Protein AF-A0A833V045-F1 (afdb_monomer)

Solvent-accessible surface area (backbone atoms only — not comparable to full-atom values): 18182 Å² total; per-residue (Å²): 141,80,83,83,75,83,81,73,78,93,72,80,73,84,56,55,56,60,71,30,86,86,32,61,45,28,76,56,95,77,71,48,68,81,66,53,79,51,85,71,45,38,80,41,92,47,32,71,62,39,51,51,54,52,50,53,57,29,50,78,65,46,44,40,42,51,57,80,53,81,48,63,90,58,57,87,86,41,87,58,28,66,38,46,52,53,52,38,50,51,49,38,44,26,52,50,74,25,33,32,71,80,57,28,74,77,43,72,86,56,95,40,40,32,62,46,50,51,54,49,42,73,73,33,60,66,61,62,68,63,54,42,51,52,45,52,52,49,60,72,68,56,57,29,78,91,50,52,72,65,59,36,49,51,55,53,49,54,48,49,56,54,45,38,73,73,54,64,80,87,72,77,89,71,86,67,79,85,63,62,63,64,56,55,50,50,53,51,52,44,47,53,51,36,50,54,56,54,69,24,48,51,78,88,49,48,69,61,46,54,54,52,73,70,39,82,76,70,62,54,48,70,55,50,50,50,53,52,52,49,51,52,53,52,49,54,51,52,59,70,66,49,66,77,80,87,77,63,94,82,77,86,86,89,82,78,93,63,89,73,75,67,72,78,39,56,10,87,79,77,71,47,64,61,37,48,58,93,69,31,48,91,77,76,52,72,62,97,84,67,81,82,82,85,77,132

Sequence (296 aa):
MSTDAPIGDPLARNLSPSEDPNSPYFLHHSDGINTVVITPPLSGPNYLSWSRSFTLALSVKNKLGFLDGSITTPAGTSTLYGPWVRCNNIILSWIIHSISQEIASNVCFIGDAKKVWDKLKDRFAQPDNARIYQLQHQLGTIMQGTQSVNEYFTQLNAVWEEIHNYRPSPNCSCGLCTCDALGSVGERQQTDYVFKFLMGLNETYDGIRGQIIIMSPMPSLDKAFSLVLQEERQRQARVAILPAAESCALAASHNQTKKKDKSDLTCYNCGKAGHTKDKCYRLIGFLPDFKHHSSA

Secondary structure (DSSP, 8-state):
---PPP---TT-----TTT-TTSTT---TT--GGG---SSPB-STTHHHHHHHHHHHHHHTT-THHHHSSSPPPPTTSTTHHHHHHHHHHHHHHHHHTB-HHHHTTTTT---HHHHHHHHHHHH---HHHHHHHHHHHHHH---TTS-HHHHHHHHHHHHHHHHHHSPPPPPTTS----THHHHHHHHHHHHHHHHHHHTS-GGGHHHHHHHHH-SSPPPHHHHHHHHHHHHHHHHHHHHHS-STTS-SS---S-------TTS-B-TTT--BT--GGG-HHHH---TT-------

Structure (mmCIF, N/CA/C/O backbone):
data_AF-A0A833V045-F1
#
_entry.id   AF-A0A833V045-F1
#
loop_
_atom_site.group_PDB
_atom_site.id
_atom_site.type_symbol
_atom_site.label_atom_id
_atom_site.label_alt_id
_atom_site.label_comp_id
_atom_site.label_asym_id
_atom_site.label_entity_id
_atom_site.label_seq_id
_atom_site.pdbx_PDB_ins_code
_atom_site.Cartn_x
_atom_site.Cartn_y
_atom_site.Cartn_z
_atom_site.occupancy
_atom_site.B_iso_or_equiv
_atom_site.auth_seq_id
_atom_site.auth_comp_id
_atom_site.auth_asym_id
_atom_site.auth_atom_id
_atom_site.pdbx_PDB_model_num
ATOM 1 N N . MET A 1 1 ? 15.789 50.479 -41.566 1.00 41.62 1 MET A N 1
ATOM 2 C CA . MET A 1 1 ? 15.204 49.171 -41.205 1.00 41.62 1 MET A CA 1
ATOM 3 C C . MET A 1 1 ? 16.362 48.214 -41.014 1.00 41.62 1 MET A C 1
ATOM 5 O O . MET A 1 1 ? 16.818 47.625 -41.982 1.00 41.62 1 MET A O 1
ATOM 9 N N . SER A 1 2 ? 16.891 48.156 -39.795 1.00 36.69 2 SER A N 1
ATOM 10 C CA . SER A 1 2 ? 17.924 47.194 -39.417 1.00 36.69 2 SER A CA 1
ATOM 11 C C . SER A 1 2 ? 17.256 46.213 -38.473 1.00 36.69 2 SER A C 1
ATOM 13 O O . SER A 1 2 ? 16.704 46.612 -37.453 1.00 36.69 2 SER A O 1
ATOM 15 N N . THR A 1 3 ? 17.180 44.966 -38.913 1.00 40.25 3 THR A N 1
ATOM 16 C CA . THR A 1 3 ? 16.554 43.845 -38.220 1.00 40.25 3 THR A CA 1
ATOM 17 C C . THR A 1 3 ? 17.454 43.383 -37.081 1.00 40.25 3 THR A C 1
ATOM 19 O O . THR A 1 3 ? 18.531 42.846 -37.339 1.00 40.25 3 THR A O 1
ATOM 22 N N . ASP A 1 4 ? 17.000 43.582 -35.846 1.00 40.84 4 ASP A N 1
ATOM 23 C CA . ASP A 1 4 ? 17.567 42.944 -34.661 1.00 40.84 4 ASP A CA 1
ATOM 24 C C . ASP A 1 4 ? 17.320 41.431 -34.729 1.00 40.84 4 ASP A C 1
ATOM 26 O O . ASP A 1 4 ? 16.179 40.966 -34.772 1.00 40.84 4 ASP A O 1
ATOM 30 N N . ALA A 1 5 ? 18.403 40.656 -34.751 1.00 43.25 5 ALA A N 1
ATOM 31 C CA . ALA A 1 5 ? 18.363 39.228 -34.467 1.00 43.25 5 ALA A CA 1
ATOM 32 C C . ALA A 1 5 ? 18.377 39.036 -32.939 1.00 43.25 5 ALA A C 1
ATOM 34 O O . ALA A 1 5 ? 19.182 39.685 -32.263 1.00 43.25 5 ALA A O 1
ATOM 35 N N . PRO A 1 6 ? 17.535 38.160 -32.363 1.00 47.19 6 PRO A N 1
ATOM 36 C CA . PRO A 1 6 ? 17.557 37.923 -30.931 1.00 47.19 6 PRO A CA 1
ATOM 37 C C . PRO A 1 6 ? 18.830 37.156 -30.562 1.00 47.19 6 PRO A C 1
ATOM 39 O O . PRO A 1 6 ? 19.104 36.072 -31.079 1.00 47.19 6 PRO A O 1
ATOM 42 N N . ILE A 1 7 ? 19.613 37.752 -29.666 1.00 45.22 7 ILE A N 1
ATOM 43 C CA . ILE A 1 7 ? 20.792 37.154 -29.041 1.00 45.22 7 ILE A CA 1
ATOM 44 C C . ILE A 1 7 ? 20.306 35.959 -28.213 1.00 45.22 7 ILE A C 1
ATOM 46 O O . ILE A 1 7 ? 19.659 36.131 -27.182 1.00 45.22 7 ILE A O 1
ATOM 50 N N . GLY A 1 8 ? 20.570 34.748 -28.705 1.00 43.94 8 GLY A N 1
ATOM 51 C CA . GLY A 1 8 ? 20.347 33.513 -27.962 1.00 43.94 8 GLY A CA 1
ATOM 52 C C . GLY A 1 8 ? 21.237 33.459 -26.719 1.00 43.94 8 GLY A C 1
ATOM 53 O O . GLY A 1 8 ? 22.420 33.795 -26.778 1.00 43.94 8 GLY A O 1
ATOM 54 N N . ASP A 1 9 ? 20.644 33.049 -25.603 1.00 41.19 9 ASP A N 1
ATOM 55 C CA . ASP A 1 9 ? 21.292 32.877 -24.302 1.00 41.19 9 ASP A CA 1
ATOM 56 C C . ASP A 1 9 ? 22.501 31.904 -24.394 1.00 41.19 9 ASP A C 1
ATOM 58 O O . ASP A 1 9 ? 22.313 30.746 -24.783 1.00 41.19 9 ASP A O 1
ATOM 62 N N . PRO A 1 10 ? 23.747 32.313 -24.066 1.00 45.47 10 PRO A N 1
ATOM 63 C CA . PRO A 1 10 ? 24.948 31.498 -24.294 1.00 45.47 10 PRO A CA 1
ATOM 64 C C . PRO A 1 10 ? 25.183 30.348 -23.295 1.00 45.47 10 PRO A C 1
ATOM 66 O O . PRO A 1 10 ? 26.264 29.757 -23.312 1.00 45.47 10 PRO A O 1
ATOM 69 N N . LEU A 1 11 ? 24.242 30.029 -22.397 1.00 46.00 11 LEU A N 1
ATOM 70 C CA . LEU A 1 11 ? 24.492 29.111 -21.271 1.00 46.00 11 LEU A CA 1
ATOM 71 C C . LEU A 1 11 ? 23.590 27.876 -21.178 1.00 46.00 11 LEU A C 1
ATOM 73 O O . LEU A 1 11 ? 23.634 27.176 -20.162 1.00 46.00 11 LEU A O 1
ATOM 77 N N . ALA A 1 12 ? 22.870 27.504 -22.238 1.00 47.44 12 ALA A N 1
ATOM 78 C CA . ALA A 1 12 ? 22.337 26.145 -22.337 1.00 47.44 12 ALA A CA 1
ATOM 79 C C . ALA A 1 12 ? 23.509 25.155 -22.502 1.00 47.44 12 ALA A C 1
ATOM 81 O O . ALA A 1 12 ? 23.894 24.783 -23.610 1.00 47.44 12 ALA A O 1
ATOM 82 N N . ARG A 1 13 ? 24.137 24.762 -21.385 1.00 53.47 13 ARG A N 1
ATOM 83 C CA . ARG A 1 13 ? 25.089 23.651 -21.347 1.00 53.47 13 ARG A CA 1
ATOM 84 C C . ARG A 1 13 ? 24.365 22.431 -21.910 1.00 53.47 13 ARG A C 1
ATOM 86 O O . ARG A 1 13 ? 23.515 21.864 -21.234 1.00 53.47 13 ARG A O 1
ATOM 93 N N . ASN A 1 14 ? 24.722 22.027 -23.127 1.00 60.25 14 ASN A N 1
ATOM 94 C CA . ASN A 1 14 ? 24.372 20.725 -23.689 1.00 60.25 14 ASN A CA 1
ATOM 95 C C . ASN A 1 14 ? 25.130 19.639 -22.905 1.00 60.25 14 ASN A C 1
ATOM 97 O O . ASN A 1 14 ? 26.088 19.051 -23.404 1.00 60.25 14 ASN A O 1
ATOM 101 N N . LEU A 1 15 ? 24.770 19.448 -21.633 1.00 66.00 15 LEU A N 1
ATOM 102 C CA . LEU A 1 15 ? 25.237 18.332 -20.820 1.00 66.00 15 LEU A CA 1
ATOM 103 C C . LEU A 1 15 ? 24.774 17.043 -21.494 1.00 66.00 15 LEU A C 1
ATOM 105 O O . LEU A 1 15 ? 23.661 16.974 -22.025 1.00 66.00 15 LEU A O 1
ATOM 109 N N . SER A 1 16 ? 25.625 16.016 -21.491 1.00 78.06 16 SER A N 1
ATOM 110 C CA . SER A 1 16 ? 25.171 14.708 -21.946 1.00 78.06 16 SER A CA 1
ATOM 111 C C . SER A 1 16 ? 23.995 14.258 -21.061 1.00 78.06 16 SER A C 1
ATOM 113 O O . SER A 1 16 ? 23.984 14.556 -19.865 1.00 78.06 16 SER A O 1
ATOM 115 N N . PRO A 1 17 ? 22.999 13.518 -21.579 1.00 77.50 17 PRO A N 1
ATOM 116 C CA . PRO A 1 17 ? 21.866 13.073 -20.761 1.00 77.50 17 PRO A CA 1
ATOM 117 C C . PRO A 1 17 ? 22.257 12.205 -19.552 1.00 77.50 17 PRO A C 1
ATOM 119 O O . PRO A 1 17 ? 21.440 11.979 -18.670 1.00 77.50 17 PRO A O 1
ATOM 122 N N . SER A 1 18 ? 23.489 11.703 -19.482 1.00 79.44 18 SER A N 1
ATOM 123 C CA . SER A 1 18 ? 24.038 11.024 -18.301 1.00 79.44 18 SER A CA 1
ATOM 124 C C . SER A 1 18 ? 24.616 11.957 -17.232 1.00 79.44 18 SER A C 1
ATOM 126 O O . SER A 1 18 ? 24.913 11.487 -16.139 1.00 79.44 18 SER A O 1
ATOM 128 N N . GLU A 1 19 ? 24.807 13.238 -17.541 1.00 81.19 19 GLU A N 1
ATOM 129 C CA . GLU A 1 19 ? 25.415 14.262 -16.676 1.00 81.19 19 GLU A CA 1
ATOM 130 C C . GLU A 1 19 ? 24.421 15.359 -16.266 1.00 81.19 19 GLU A C 1
ATOM 132 O O . GLU A 1 19 ? 24.702 16.114 -15.339 1.00 81.19 19 GLU A O 1
ATOM 137 N N . ASP A 1 20 ? 23.269 15.446 -16.935 1.00 86.12 20 ASP A N 1
ATOM 138 C CA . ASP A 1 20 ? 22.178 16.353 -16.577 1.00 86.12 20 ASP A CA 1
ATOM 139 C C . ASP A 1 20 ? 21.337 15.777 -15.420 1.00 86.12 20 ASP A C 1
ATOM 141 O O . ASP A 1 20 ? 20.652 14.775 -15.627 1.00 86.12 20 ASP A O 1
ATOM 145 N N . PRO A 1 21 ? 21.302 16.407 -14.230 1.00 84.69 21 PRO A N 1
ATOM 146 C CA . PRO A 1 21 ? 20.502 15.936 -13.097 1.00 84.69 21 PRO A CA 1
ATOM 147 C C . PRO A 1 21 ? 18.998 15.815 -13.376 1.00 84.69 21 PRO A C 1
ATOM 149 O O . PRO A 1 21 ? 18.312 15.050 -12.698 1.00 84.69 21 PRO A O 1
ATOM 152 N N . ASN A 1 22 ? 18.474 16.552 -14.359 1.00 85.69 22 ASN A N 1
ATOM 153 C CA . ASN A 1 22 ? 17.063 16.489 -14.744 1.00 85.69 22 ASN A CA 1
ATOM 154 C C . ASN A 1 22 ? 16.765 15.345 -15.720 1.00 85.69 22 ASN A C 1
ATOM 156 O O . ASN A 1 22 ? 15.602 15.000 -15.943 1.00 85.69 22 ASN A O 1
ATOM 160 N N . SER A 1 23 ? 17.798 14.737 -16.301 1.00 89.69 23 SER A N 1
ATOM 161 C CA . SER A 1 23 ? 17.634 13.632 -17.230 1.00 89.69 23 SER A CA 1
ATOM 162 C C . SER A 1 23 ? 17.268 12.341 -16.492 1.00 89.69 23 SER A C 1
ATOM 164 O O . SER A 1 23 ? 17.884 11.993 -15.480 1.00 89.69 23 SER A O 1
ATOM 166 N N . PRO A 1 24 ? 16.329 11.540 -17.022 1.00 87.94 24 PRO A N 1
ATOM 167 C CA . PRO A 1 24 ? 16.010 10.243 -16.436 1.00 87.94 24 PRO A CA 1
ATOM 168 C C . PRO A 1 24 ? 17.188 9.256 -16.517 1.00 87.94 24 PRO A C 1
ATOM 170 O O . PRO A 1 24 ? 17.242 8.310 -15.732 1.00 87.94 24 PRO A O 1
ATOM 173 N N . TYR A 1 25 ? 18.159 9.491 -17.409 1.00 89.06 25 TYR A N 1
ATOM 174 C CA . TYR A 1 25 ? 19.370 8.675 -17.573 1.00 89.06 25 TYR A CA 1
ATOM 175 C C . TYR A 1 25 ? 20.488 9.007 -16.576 1.00 89.06 25 TYR A C 1
ATOM 177 O O . TYR A 1 25 ? 21.499 8.301 -16.536 1.00 89.06 25 TYR A O 1
ATOM 185 N N . PHE A 1 26 ? 20.329 10.068 -15.786 1.00 89.31 26 PHE A N 1
ATOM 186 C CA . PHE A 1 26 ? 21.289 10.454 -14.763 1.00 89.31 26 PHE A CA 1
ATOM 187 C C . PHE A 1 26 ? 21.151 9.563 -13.527 1.00 89.31 26 PHE A C 1
ATOM 189 O O . PHE A 1 26 ? 20.047 9.351 -13.017 1.00 89.31 26 PHE A O 1
ATOM 196 N N . LEU A 1 27 ? 22.274 9.040 -13.035 1.00 87.31 27 LEU A N 1
ATOM 197 C CA . LEU A 1 27 ? 22.344 8.296 -11.778 1.00 87.31 27 LEU A CA 1
ATOM 198 C C . LEU A 1 27 ? 23.001 9.178 -10.727 1.00 87.31 27 LEU A C 1
ATOM 200 O O . LEU A 1 27 ? 24.166 9.553 -10.865 1.00 87.31 27 LEU A O 1
ATOM 204 N N . HIS A 1 28 ? 22.256 9.503 -9.673 1.00 84.75 28 HIS A N 1
ATOM 205 C CA . HIS A 1 28 ? 22.795 10.300 -8.588 1.00 84.75 28 HIS A CA 1
ATOM 206 C C . HIS A 1 28 ? 23.782 9.458 -7.767 1.00 84.75 28 HIS A C 1
ATOM 208 O O . HIS A 1 28 ? 23.616 8.251 -7.618 1.00 84.75 28 HIS A O 1
ATOM 214 N N . HIS A 1 29 ? 24.797 10.080 -7.166 1.00 81.81 29 HIS A N 1
ATOM 215 C CA . HIS A 1 29 ? 25.783 9.370 -6.335 1.00 81.81 29 HIS A CA 1
ATOM 216 C C . HIS A 1 29 ? 25.158 8.659 -5.121 1.00 81.81 29 HIS A C 1
ATOM 218 O O . HIS A 1 29 ? 25.741 7.727 -4.575 1.00 81.81 29 HIS A O 1
ATOM 224 N N . SER A 1 30 ? 23.967 9.094 -4.700 1.00 82.12 30 SER A N 1
ATOM 225 C CA . SER A 1 30 ? 23.183 8.425 -3.660 1.00 82.12 30 SER A CA 1
ATOM 226 C C . SER A 1 30 ? 22.333 7.262 -4.178 1.00 82.12 30 SER A C 1
ATOM 228 O O . SER A 1 30 ? 21.736 6.572 -3.363 1.00 82.12 30 SER A O 1
ATOM 230 N N . ASP A 1 31 ? 22.265 6.994 -5.485 1.00 82.88 31 ASP A N 1
ATOM 231 C CA . ASP A 1 31 ? 21.509 5.875 -6.060 1.00 82.88 31 ASP A CA 1
ATOM 232 C C . ASP A 1 31 ? 22.298 4.561 -5.952 1.00 82.88 31 ASP A C 1
ATOM 234 O O . ASP A 1 31 ? 22.790 3.992 -6.922 1.00 82.88 31 ASP A O 1
ATOM 238 N N . GLY A 1 32 ? 22.420 4.071 -4.721 1.00 84.88 32 GLY A N 1
ATOM 239 C CA . GLY A 1 32 ? 22.918 2.734 -4.412 1.00 84.88 32 GLY A CA 1
ATOM 240 C C . GLY A 1 32 ? 21.819 1.665 -4.412 1.00 84.88 32 GLY A C 1
ATOM 241 O O . GLY A 1 32 ? 20.620 1.962 -4.379 1.00 84.88 32 GLY A O 1
ATOM 242 N N . ILE A 1 33 ? 22.242 0.400 -4.367 1.00 82.75 33 ILE A N 1
ATOM 243 C CA . ILE A 1 33 ? 21.367 -0.788 -4.338 1.00 82.75 33 ILE A CA 1
ATOM 244 C C . ILE A 1 33 ? 20.348 -0.734 -3.189 1.00 82.75 33 ILE A C 1
ATOM 246 O O . ILE A 1 33 ? 19.191 -1.085 -3.374 1.00 82.75 33 ILE A O 1
ATOM 250 N N . ASN A 1 34 ? 20.739 -0.215 -2.026 1.00 83.44 34 ASN A N 1
ATOM 251 C CA . ASN A 1 34 ? 19.889 -0.200 -0.830 1.00 83.44 34 ASN A CA 1
ATOM 252 C C . ASN A 1 34 ? 19.061 1.085 -0.675 1.00 83.44 34 ASN A C 1
ATOM 254 O O . ASN A 1 34 ? 18.572 1.366 0.414 1.00 83.44 34 ASN A O 1
ATOM 258 N N . THR A 1 35 ? 18.941 1.913 -1.717 1.00 86.81 35 THR A N 1
ATOM 259 C CA . THR A 1 35 ? 18.267 3.222 -1.587 1.00 86.81 35 THR A CA 1
ATOM 260 C C . THR A 1 35 ? 16.781 3.206 -1.885 1.00 86.81 35 THR A C 1
ATOM 262 O O . THR A 1 35 ? 16.088 4.168 -1.563 1.00 86.81 35 THR A O 1
ATOM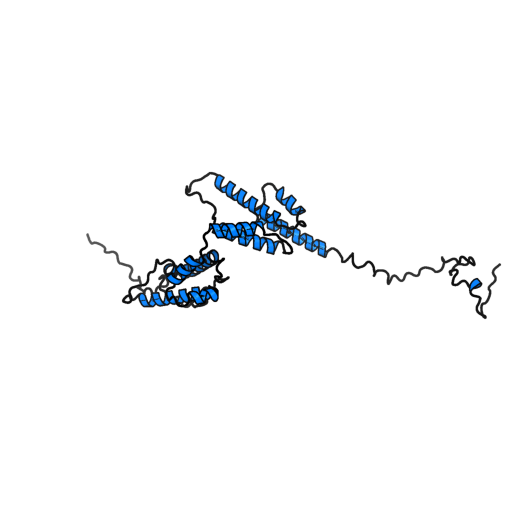 265 N N . VAL A 1 36 ? 16.284 2.111 -2.453 1.00 88.44 36 VAL A N 1
ATOM 266 C CA . VAL A 1 36 ? 14.855 1.824 -2.547 1.00 88.44 36 VAL A CA 1
ATOM 267 C C . VAL A 1 36 ? 14.587 0.623 -1.655 1.00 88.44 36 VAL A C 1
ATOM 269 O O . VAL A 1 36 ? 14.889 -0.510 -2.020 1.00 88.44 36 VAL A O 1
ATOM 272 N N . VAL A 1 37 ? 14.045 0.885 -0.468 1.00 87.25 37 VAL A N 1
ATOM 273 C CA . VAL A 1 37 ? 13.634 -0.151 0.483 1.00 87.25 37 VAL A CA 1
ATOM 274 C C . VAL A 1 37 ? 12.120 -0.099 0.590 1.00 87.25 37 VAL A C 1
ATOM 276 O O . VAL A 1 37 ? 11.565 0.891 1.061 1.00 87.25 37 VAL A O 1
ATOM 279 N N . ILE A 1 38 ? 11.456 -1.158 0.129 1.00 89.75 38 ILE A N 1
ATOM 280 C CA . ILE A 1 38 ? 10.007 -1.313 0.264 1.00 89.75 38 ILE A CA 1
ATOM 281 C C . ILE A 1 38 ? 9.737 -2.356 1.340 1.00 89.75 38 ILE A C 1
ATOM 283 O O . ILE A 1 38 ? 10.158 -3.506 1.218 1.00 89.75 38 ILE A O 1
ATOM 287 N N . THR A 1 39 ? 9.005 -1.946 2.373 1.00 87.31 39 THR A N 1
ATOM 288 C CA . THR A 1 39 ? 8.596 -2.814 3.477 1.00 87.31 39 THR A CA 1
ATOM 289 C C . THR A 1 39 ? 7.070 -2.790 3.593 1.00 87.31 39 THR A C 1
ATOM 291 O O . THR A 1 39 ? 6.501 -1.701 3.678 1.00 87.31 39 THR A O 1
ATOM 294 N N . PRO A 1 40 ? 6.396 -3.954 3.633 1.00 88.69 40 PRO A N 1
ATOM 295 C CA . PRO A 1 40 ? 6.958 -5.299 3.480 1.00 88.69 40 PRO A CA 1
A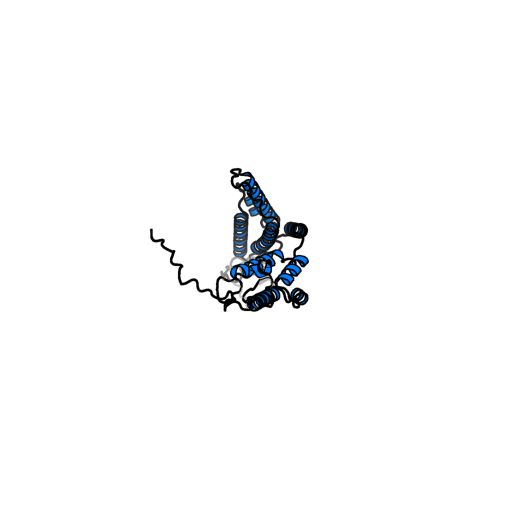TOM 296 C C . PRO A 1 40 ? 7.380 -5.606 2.024 1.00 88.69 40 PRO A C 1
ATOM 298 O O . PRO A 1 40 ? 6.795 -5.043 1.094 1.00 88.69 40 PRO A O 1
ATOM 301 N N . PRO A 1 41 ? 8.344 -6.525 1.806 1.00 93.25 41 PRO A N 1
ATOM 302 C CA . PRO A 1 41 ? 8.666 -7.026 0.471 1.00 93.25 41 PRO A CA 1
ATOM 303 C C . PRO A 1 41 ? 7.446 -7.655 -0.208 1.00 93.25 41 PRO A C 1
ATOM 305 O O . PRO A 1 41 ? 6.517 -8.116 0.463 1.00 93.25 41 PRO A O 1
ATOM 308 N N . LEU A 1 42 ? 7.450 -7.730 -1.539 1.00 92.75 42 LEU A N 1
ATOM 309 C CA . LEU A 1 42 ? 6.389 -8.422 -2.275 1.00 92.75 42 LEU A CA 1
ATOM 310 C C . LEU A 1 42 ? 6.297 -9.892 -1.833 1.00 92.75 42 LEU A C 1
ATOM 312 O O . LEU A 1 42 ? 7.250 -10.661 -1.986 1.00 92.75 42 LEU A O 1
ATOM 316 N N . SER A 1 43 ? 5.134 -10.282 -1.317 1.00 87.44 43 SER A N 1
ATOM 317 C CA . SER A 1 43 ? 4.783 -11.648 -0.909 1.00 87.44 43 SER A CA 1
ATOM 318 C C . SER A 1 43 ? 3.656 -12.245 -1.758 1.00 87.44 43 SER A C 1
ATOM 320 O O . SER A 1 43 ? 3.317 -13.414 -1.602 1.00 87.44 43 SER A O 1
ATOM 322 N N . GLY A 1 44 ? 3.062 -11.451 -2.655 1.00 84.56 44 GLY A N 1
ATOM 323 C CA . GLY A 1 44 ? 1.952 -11.849 -3.519 1.00 84.56 44 GLY A CA 1
ATOM 324 C C . GLY A 1 44 ? 0.663 -11.083 -3.217 1.00 84.56 44 GLY A C 1
ATOM 325 O O . GLY A 1 44 ? 0.286 -10.238 -4.026 1.00 84.56 44 GLY A O 1
ATOM 326 N N . PRO A 1 45 ? -0.011 -11.308 -2.069 1.00 80.50 45 PRO A N 1
ATOM 327 C CA . PRO A 1 45 ? -1.279 -10.642 -1.760 1.00 80.50 45 PRO A CA 1
ATOM 328 C C . PRO A 1 45 ? -1.130 -9.128 -1.562 1.00 80.50 45 PRO A C 1
ATOM 330 O O . PRO A 1 45 ? -2.091 -8.390 -1.738 1.00 80.50 45 PRO A O 1
ATOM 333 N N . ASN A 1 46 ? 0.074 -8.651 -1.237 1.00 85.12 46 ASN A N 1
ATOM 334 C CA . ASN A 1 46 ? 0.387 -7.234 -1.073 1.00 85.12 46 ASN A CA 1
ATOM 335 C C . ASN A 1 46 ? 0.832 -6.545 -2.377 1.00 85.12 46 ASN A C 1
ATOM 337 O O . ASN A 1 46 ? 1.426 -5.471 -2.310 1.00 85.12 46 ASN A O 1
ATOM 341 N N . TYR A 1 47 ? 0.588 -7.135 -3.555 1.00 88.81 47 TYR A N 1
ATOM 342 C CA . TYR A 1 47 ? 1.074 -6.578 -4.821 1.00 88.81 47 TYR A CA 1
ATOM 343 C C . TYR A 1 47 ? 0.666 -5.121 -5.033 1.00 88.81 47 TYR A C 1
ATOM 345 O O . TYR A 1 47 ? 1.523 -4.318 -5.376 1.00 88.81 47 TYR A O 1
ATOM 353 N N . LEU A 1 48 ? -0.596 -4.755 -4.780 1.00 84.00 48 LEU A N 1
ATOM 354 C CA . LEU A 1 48 ? -1.074 -3.392 -5.025 1.00 84.00 48 LEU A CA 1
ATOM 355 C C . LEU A 1 48 ? -0.374 -2.350 -4.137 1.00 84.00 48 LEU A C 1
ATOM 357 O O . LEU A 1 48 ? 0.008 -1.277 -4.610 1.00 84.00 48 LEU A O 1
ATOM 361 N N . SER A 1 49 ? -0.204 -2.647 -2.846 1.00 84.25 49 SER A N 1
ATOM 362 C CA . SER A 1 49 ? 0.484 -1.739 -1.923 1.00 84.25 49 SER A CA 1
ATOM 363 C C . SER A 1 49 ? 1.976 -1.667 -2.242 1.00 84.25 49 SER A C 1
ATOM 365 O O . SER A 1 49 ? 2.532 -0.572 -2.321 1.00 84.25 49 SER A O 1
ATOM 367 N N . TRP A 1 50 ? 2.606 -2.810 -2.527 1.00 92.50 50 TRP A N 1
ATOM 368 C CA . TRP A 1 50 ? 3.996 -2.879 -2.970 1.00 92.50 50 TRP A CA 1
ATOM 369 C C . TRP A 1 50 ? 4.222 -2.096 -4.268 1.00 92.50 50 TRP A C 1
ATOM 371 O O . TRP A 1 50 ? 5.132 -1.271 -4.333 1.00 92.50 50 TRP A O 1
ATOM 381 N N . SER A 1 51 ? 3.373 -2.288 -5.282 1.00 92.19 51 SER A N 1
ATOM 382 C CA . SER A 1 51 ? 3.529 -1.659 -6.593 1.00 92.19 51 SER A CA 1
ATOM 383 C C . SER A 1 51 ? 3.391 -0.145 -6.496 1.00 92.19 51 SER A C 1
ATOM 385 O O . SER A 1 51 ? 4.149 0.581 -7.135 1.00 92.19 51 SER A O 1
ATOM 387 N N . ARG A 1 52 ? 2.463 0.351 -5.666 1.00 89.06 52 ARG A N 1
ATOM 388 C CA . ARG A 1 52 ? 2.308 1.788 -5.397 1.00 89.06 52 ARG A CA 1
ATOM 389 C C . ARG A 1 52 ? 3.539 2.370 -4.708 1.00 89.06 52 ARG A C 1
ATOM 391 O O . ARG A 1 52 ? 4.077 3.363 -5.191 1.00 89.06 52 ARG A O 1
ATOM 398 N N . SER A 1 53 ? 4.023 1.730 -3.644 1.00 91.81 53 SER A N 1
ATOM 399 C CA . SER A 1 53 ? 5.220 2.176 -2.920 1.00 91.81 53 SER A CA 1
ATOM 400 C C . SER A 1 53 ? 6.468 2.166 -3.805 1.00 91.81 53 SER A C 1
ATOM 402 O O . SER A 1 53 ? 7.249 3.117 -3.789 1.00 91.81 53 SER A O 1
ATOM 404 N N . PHE A 1 54 ? 6.636 1.132 -4.633 1.00 95.06 54 PHE A N 1
ATOM 405 C CA . PHE A 1 54 ? 7.755 1.029 -5.569 1.00 95.06 54 PHE A CA 1
ATOM 406 C C . PHE A 1 54 ? 7.687 2.100 -6.670 1.00 95.06 54 PHE A C 1
ATOM 408 O O . PHE A 1 54 ? 8.682 2.767 -6.954 1.00 95.06 54 PHE A O 1
ATOM 415 N N . THR A 1 55 ? 6.498 2.330 -7.237 1.00 93.62 55 THR A N 1
ATOM 416 C CA . THR A 1 55 ? 6.246 3.387 -8.235 1.00 93.62 55 THR A CA 1
ATOM 417 C C . THR A 1 55 ? 6.580 4.770 -7.673 1.00 93.62 55 THR A C 1
ATOM 419 O O . THR A 1 55 ? 7.266 5.549 -8.334 1.00 93.62 55 THR A O 1
ATOM 422 N N . LEU A 1 56 ? 6.155 5.057 -6.437 1.00 92.38 56 LEU A N 1
ATOM 423 C CA . LEU A 1 56 ? 6.449 6.313 -5.742 1.00 92.38 56 LEU A CA 1
ATOM 424 C C . LEU A 1 56 ? 7.956 6.498 -5.502 1.00 92.38 56 LEU A C 1
ATOM 426 O O . LEU A 1 56 ? 8.502 7.577 -5.725 1.00 92.38 56 LEU A O 1
ATOM 430 N N . ALA A 1 57 ? 8.658 5.444 -5.082 1.00 93.25 57 ALA A N 1
ATOM 431 C CA . ALA A 1 57 ? 10.103 5.511 -4.881 1.00 93.25 57 ALA A CA 1
ATOM 432 C C . ALA A 1 57 ? 10.853 5.814 -6.193 1.00 93.25 57 ALA A C 1
ATOM 434 O O . ALA A 1 57 ? 11.792 6.613 -6.207 1.00 93.25 57 ALA A O 1
ATOM 435 N N . LEU A 1 58 ? 10.417 5.224 -7.311 1.00 93.38 58 LEU A N 1
ATOM 436 C CA . LEU A 1 58 ? 11.000 5.491 -8.627 1.00 93.38 58 LEU A CA 1
ATOM 437 C C . LEU A 1 58 ? 10.641 6.868 -9.186 1.00 93.38 58 LEU A C 1
ATOM 439 O O . LEU A 1 58 ? 11.469 7.461 -9.884 1.00 93.38 58 LEU A O 1
ATOM 443 N N . SER A 1 59 ? 9.445 7.391 -8.899 1.00 91.62 59 SER A N 1
ATOM 444 C CA . SER A 1 59 ? 9.050 8.725 -9.358 1.00 91.62 59 SER A CA 1
ATOM 445 C C . SER A 1 59 ? 9.922 9.806 -8.725 1.00 91.62 59 SER A C 1
ATOM 447 O O . SER A 1 59 ? 10.388 10.695 -9.430 1.00 91.62 59 SER A O 1
ATOM 449 N N . VAL A 1 60 ? 10.241 9.683 -7.431 1.00 90.75 60 VAL A N 1
ATOM 450 C CA . VAL A 1 60 ? 11.159 10.602 -6.729 1.00 90.75 60 VAL A CA 1
ATOM 451 C C . VAL A 1 60 ? 12.568 10.579 -7.337 1.00 90.75 60 VAL A C 1
ATOM 453 O O . VAL A 1 60 ? 13.258 11.594 -7.338 1.00 90.75 60 VAL A O 1
ATOM 456 N N . LYS A 1 61 ? 12.992 9.443 -7.902 1.00 90.88 61 LYS A N 1
ATOM 457 C CA . LYS A 1 61 ? 14.312 9.268 -8.534 1.00 90.88 61 LYS A CA 1
ATOM 458 C C . LYS A 1 61 ? 14.331 9.569 -10.040 1.00 90.88 61 LYS A C 1
ATOM 460 O O . LYS A 1 61 ? 15.357 9.360 -10.693 1.00 90.88 61 LYS A O 1
ATOM 465 N N . ASN A 1 62 ? 13.211 10.027 -10.609 1.00 92.19 62 ASN A N 1
ATOM 466 C CA . ASN A 1 62 ? 13.042 10.243 -12.049 1.00 92.19 62 ASN A CA 1
ATOM 467 C C . ASN A 1 62 ? 13.378 8.986 -12.887 1.00 92.19 62 ASN A C 1
ATOM 469 O O . ASN A 1 62 ? 14.051 9.052 -13.915 1.00 92.19 62 ASN A O 1
ATOM 473 N N . LYS A 1 63 ? 12.975 7.803 -12.399 1.00 94.12 63 LYS A N 1
ATOM 474 C CA . LYS A 1 63 ? 13.232 6.501 -13.049 1.00 94.12 63 LYS A CA 1
ATOM 475 C C . LYS A 1 63 ? 11.966 5.763 -13.470 1.00 94.12 63 LYS A C 1
ATOM 477 O O . LYS A 1 63 ? 12.061 4.699 -14.076 1.00 94.12 63 LYS A O 1
ATOM 482 N N . LEU A 1 64 ? 10.791 6.328 -13.192 1.00 93.25 64 LEU A N 1
ATOM 483 C CA . LEU A 1 64 ? 9.513 5.682 -13.488 1.00 93.25 64 LEU A CA 1
ATOM 484 C C . LEU A 1 64 ? 9.356 5.330 -14.979 1.00 93.25 64 LEU A C 1
ATOM 486 O O . LEU A 1 64 ? 8.822 4.270 -15.300 1.00 93.25 64 LEU A O 1
ATOM 490 N N . GLY A 1 65 ? 9.918 6.151 -15.872 1.00 91.75 65 GLY A N 1
ATOM 491 C CA . GLY A 1 65 ? 9.792 5.950 -17.314 1.00 91.75 65 GLY A CA 1
ATOM 492 C C . GLY A 1 65 ? 10.411 4.652 -17.856 1.00 91.75 65 GLY A C 1
ATOM 493 O O . GLY A 1 65 ? 9.984 4.125 -18.882 1.00 91.75 65 GLY A O 1
ATOM 494 N N . PHE A 1 66 ? 11.397 4.085 -17.153 1.00 93.44 66 PHE A N 1
ATOM 495 C CA . PHE A 1 66 ? 11.981 2.783 -17.506 1.00 93.44 66 PHE A CA 1
ATOM 496 C C . PHE A 1 66 ? 11.038 1.616 -17.183 1.00 93.44 66 PHE A C 1
ATOM 498 O O . PHE A 1 66 ? 11.169 0.541 -17.760 1.00 93.44 66 PHE A O 1
ATOM 505 N N . LEU A 1 67 ? 10.109 1.818 -16.245 1.00 92.69 67 LEU A N 1
ATOM 506 C CA . LEU A 1 67 ? 9.183 0.804 -15.752 1.00 92.69 67 LEU A CA 1
ATOM 507 C C . LEU A 1 67 ? 7.873 0.809 -16.557 1.00 92.69 67 LEU A C 1
ATOM 509 O O . LEU A 1 67 ? 7.391 -0.242 -16.983 1.00 92.69 67 LEU A O 1
ATOM 513 N N . ASP A 1 68 ? 7.309 1.997 -16.802 1.00 89.38 68 ASP A N 1
ATOM 514 C CA . ASP A 1 68 ? 6.068 2.158 -17.573 1.00 89.38 68 ASP A CA 1
ATOM 515 C C . ASP A 1 68 ? 6.265 1.935 -19.085 1.00 89.38 68 ASP A C 1
ATOM 517 O O . ASP A 1 68 ? 5.327 1.545 -19.782 1.00 89.38 68 ASP A O 1
ATOM 521 N N . GLY A 1 69 ? 7.504 2.056 -19.572 1.00 88.50 69 GLY A N 1
ATOM 522 C CA . GLY A 1 69 ? 7.879 1.855 -20.970 1.00 88.50 69 GLY A CA 1
ATOM 523 C C . GLY A 1 69 ? 7.917 3.130 -21.810 1.00 88.50 69 GLY A C 1
ATOM 524 O O . GLY A 1 69 ? 8.158 3.037 -23.011 1.00 88.50 69 GLY A O 1
ATOM 525 N N . SER A 1 70 ? 7.731 4.307 -21.209 1.00 91.44 70 SER A N 1
ATOM 526 C CA . SER A 1 70 ? 7.966 5.596 -21.872 1.00 91.44 70 SER A CA 1
ATOM 527 C C . SER A 1 70 ? 9.437 5.795 -22.259 1.00 91.44 70 SER A C 1
ATOM 529 O O . SER A 1 70 ? 9.727 6.488 -23.233 1.00 91.44 70 SER A O 1
ATOM 531 N N . ILE A 1 71 ? 10.369 5.141 -21.553 1.00 91.19 71 ILE A N 1
ATOM 532 C CA . ILE A 1 71 ? 11.798 5.087 -21.880 1.00 91.19 71 ILE A CA 1
ATOM 533 C C . ILE A 1 71 ? 12.142 3.689 -22.399 1.00 91.19 71 ILE A C 1
ATOM 535 O O . ILE A 1 71 ? 12.479 2.773 -21.645 1.00 91.19 71 ILE A O 1
ATOM 539 N N . THR A 1 72 ? 12.075 3.526 -23.717 1.00 92.12 72 THR A N 1
ATOM 540 C CA . THR A 1 72 ? 12.382 2.260 -24.393 1.00 92.12 72 THR A CA 1
ATOM 541 C C . THR A 1 72 ? 13.881 2.017 -24.517 1.00 92.12 72 THR A C 1
ATOM 543 O O . THR A 1 72 ? 14.669 2.961 -24.563 1.00 92.12 72 THR A O 1
ATOM 546 N N . THR A 1 73 ? 14.276 0.750 -24.658 1.00 91.75 73 THR A N 1
ATOM 547 C CA . THR A 1 73 ? 15.663 0.363 -24.940 1.00 91.75 73 THR A CA 1
ATOM 548 C C . THR A 1 73 ? 16.180 1.064 -26.206 1.00 91.75 73 THR A C 1
ATOM 550 O O . THR A 1 73 ? 15.624 0.852 -27.287 1.00 91.75 73 THR A O 1
ATOM 553 N N . PRO A 1 74 ? 17.236 1.893 -26.109 1.00 91.12 74 PRO A N 1
ATOM 554 C CA . PRO A 1 74 ? 17.846 2.529 -27.269 1.00 91.12 74 PRO A CA 1
ATOM 555 C C . PRO A 1 74 ? 18.506 1.502 -28.194 1.00 91.12 74 PRO A C 1
ATOM 557 O O . PRO A 1 74 ? 18.906 0.421 -27.759 1.00 91.12 74 PRO A O 1
ATOM 560 N N . ALA A 1 75 ? 18.701 1.865 -29.464 1.00 90.25 75 ALA A N 1
ATOM 561 C CA . ALA A 1 75 ? 19.541 1.079 -30.364 1.00 90.25 75 ALA A CA 1
ATOM 562 C C . ALA A 1 75 ? 20.963 0.944 -29.790 1.00 90.25 75 ALA A C 1
ATOM 564 O O . ALA A 1 75 ? 21.492 1.901 -29.225 1.00 90.25 75 ALA A O 1
ATOM 565 N N . GLY A 1 76 ? 21.610 -0.210 -29.978 1.00 86.25 76 GLY A N 1
ATOM 566 C CA . GLY A 1 76 ? 22.954 -0.466 -29.434 1.00 86.25 76 GLY A CA 1
ATOM 567 C C . GLY A 1 76 ? 24.047 0.482 -29.950 1.00 86.25 76 GLY A C 1
ATOM 568 O O . GLY A 1 76 ? 25.099 0.604 -29.335 1.00 86.25 76 GLY A O 1
ATOM 569 N N . THR A 1 77 ? 23.791 1.182 -31.056 1.00 88.12 77 THR A N 1
ATOM 570 C CA . THR A 1 77 ? 24.663 2.219 -31.628 1.00 88.12 77 THR A CA 1
ATOM 571 C C . THR A 1 77 ? 24.458 3.605 -31.006 1.00 88.12 77 THR A C 1
ATOM 573 O O . THR A 1 77 ? 25.224 4.522 -31.290 1.00 88.12 77 THR A O 1
ATOM 576 N N . SER A 1 78 ? 23.429 3.784 -30.173 1.00 88.69 78 SER A N 1
ATOM 577 C CA . SER A 1 78 ? 23.118 5.056 -29.521 1.00 88.69 78 SER A CA 1
ATOM 578 C C . SER A 1 78 ? 24.059 5.331 -28.353 1.00 88.69 78 SER A C 1
ATOM 580 O O . SER A 1 78 ? 24.332 4.456 -27.530 1.00 88.69 78 SER A O 1
ATOM 582 N N . THR A 1 79 ? 24.465 6.590 -28.201 1.00 88.44 79 THR A N 1
ATOM 583 C CA . THR A 1 79 ? 25.218 7.072 -27.032 1.00 88.44 79 THR A CA 1
ATOM 584 C C . THR A 1 79 ? 24.443 6.904 -25.720 1.00 88.44 79 THR A C 1
ATOM 586 O O . THR A 1 79 ? 25.047 6.818 -24.653 1.00 88.44 79 THR A O 1
ATOM 589 N N . LEU A 1 80 ? 23.111 6.785 -25.790 1.00 88.56 80 LEU A N 1
ATOM 590 C CA . LEU A 1 80 ? 22.228 6.571 -24.641 1.00 88.56 80 LEU A CA 1
ATOM 591 C C . LEU A 1 80 ? 22.149 5.111 -24.186 1.00 88.56 80 LEU A C 1
ATOM 593 O O . LEU A 1 80 ? 21.653 4.853 -23.091 1.00 88.56 80 LEU A O 1
ATOM 597 N N . TYR A 1 81 ? 22.648 4.156 -24.977 1.00 89.88 81 TYR A N 1
ATOM 598 C CA . TYR A 1 81 ? 22.559 2.734 -24.638 1.00 89.88 81 TYR A CA 1
ATOM 599 C C . TYR A 1 81 ? 23.300 2.406 -23.333 1.00 89.88 81 TYR A C 1
ATOM 601 O O . TYR A 1 81 ? 22.739 1.771 -22.443 1.00 89.88 81 TYR A O 1
ATOM 609 N N . GLY A 1 82 ? 24.530 2.903 -23.165 1.00 91.44 82 GLY A N 1
ATOM 610 C CA . GLY A 1 82 ? 25.310 2.709 -21.937 1.00 91.44 82 GLY A CA 1
ATOM 611 C C . GLY A 1 82 ? 24.611 3.252 -20.677 1.00 91.44 82 GLY A C 1
ATOM 612 O O . GLY A 1 82 ? 24.418 2.493 -19.722 1.00 91.44 82 GLY A O 1
ATOM 613 N N . PRO A 1 83 ? 24.194 4.534 -20.656 1.00 91.81 83 PRO A N 1
ATOM 614 C CA . PRO A 1 83 ? 23.404 5.107 -19.563 1.00 91.81 83 PRO A CA 1
ATOM 615 C C . PRO A 1 83 ? 22.086 4.369 -19.294 1.00 91.81 83 PRO A C 1
ATOM 617 O O . PRO A 1 83 ? 21.747 4.129 -18.133 1.00 91.81 83 PRO A O 1
ATOM 620 N N . TRP A 1 84 ? 21.373 3.947 -20.346 1.00 94.25 84 TRP A N 1
ATOM 621 C CA . TRP A 1 84 ? 20.141 3.165 -20.215 1.00 94.25 84 TRP A CA 1
ATOM 622 C C . TRP A 1 84 ? 20.397 1.837 -19.498 1.00 94.25 84 TRP A C 1
ATOM 624 O O . TRP A 1 84 ? 19.697 1.523 -18.540 1.00 94.25 84 TRP A O 1
ATOM 634 N N . VAL A 1 85 ? 21.441 1.093 -19.889 1.00 93.62 85 VAL A N 1
ATOM 635 C CA . VAL A 1 85 ? 21.804 -0.191 -19.263 1.00 93.62 85 VAL A CA 1
ATOM 636 C C . VAL A 1 85 ? 22.113 -0.015 -17.775 1.00 93.62 85 VAL A C 1
ATOM 638 O O . VAL A 1 85 ? 21.677 -0.823 -16.957 1.00 93.62 85 VAL A O 1
ATOM 641 N N . ARG A 1 86 ? 22.817 1.058 -17.392 1.00 92.75 86 ARG A N 1
ATOM 642 C CA . ARG A 1 86 ? 23.100 1.349 -15.976 1.00 92.75 86 ARG A CA 1
ATOM 643 C C . ARG A 1 86 ? 21.816 1.612 -15.182 1.00 92.75 86 ARG A C 1
ATOM 645 O O . ARG A 1 86 ? 21.654 1.043 -14.104 1.00 92.75 86 ARG A O 1
ATOM 652 N N . CYS A 1 87 ? 20.901 2.416 -15.728 1.00 93.56 87 CYS A N 1
ATOM 653 C CA . CYS A 1 87 ? 19.601 2.690 -15.107 1.00 93.56 87 CYS A CA 1
ATOM 654 C C . CYS A 1 87 ? 18.735 1.426 -15.003 1.00 93.56 87 CYS A C 1
ATOM 656 O O . CYS A 1 87 ? 18.180 1.134 -13.949 1.00 93.56 87 CYS A O 1
ATOM 658 N N . ASN A 1 88 ? 18.680 0.621 -16.061 1.00 95.06 88 ASN A N 1
ATOM 659 C CA . ASN A 1 88 ? 17.984 -0.660 -16.052 1.00 95.06 88 ASN A CA 1
ATOM 660 C C . ASN A 1 88 ? 18.527 -1.599 -14.960 1.00 95.06 88 ASN A C 1
ATOM 662 O O . ASN A 1 88 ? 17.755 -2.163 -14.189 1.00 95.06 88 ASN A O 1
ATOM 666 N N . ASN A 1 89 ? 19.852 -1.719 -14.840 1.00 94.06 89 ASN A N 1
ATOM 667 C CA . ASN A 1 89 ? 20.480 -2.615 -13.870 1.00 94.06 89 ASN A CA 1
ATOM 668 C C . ASN A 1 89 ? 20.267 -2.167 -12.419 1.00 94.06 89 ASN A C 1
ATOM 670 O O . ASN A 1 89 ? 20.061 -3.019 -11.553 1.00 94.06 89 ASN A O 1
ATOM 674 N N . ILE A 1 90 ? 20.282 -0.857 -12.132 1.00 94.06 90 ILE A N 1
ATOM 675 C CA . ILE A 1 90 ? 19.992 -0.385 -10.771 1.00 94.06 90 ILE A CA 1
ATOM 676 C C . ILE A 1 90 ? 18.520 -0.618 -10.406 1.00 94.06 90 ILE A C 1
ATOM 678 O O . ILE A 1 90 ? 18.238 -1.068 -9.299 1.00 94.06 90 ILE A O 1
ATOM 682 N N . ILE A 1 91 ? 17.593 -0.420 -11.351 1.00 95.12 91 ILE A N 1
ATOM 683 C CA . ILE A 1 91 ? 16.166 -0.687 -11.131 1.00 95.12 91 ILE A CA 1
ATOM 684 C C . ILE A 1 91 ? 15.927 -2.184 -10.922 1.00 95.12 91 ILE A C 1
ATOM 686 O O . ILE A 1 91 ? 15.212 -2.550 -9.995 1.00 95.12 91 ILE A O 1
ATOM 690 N N . LEU A 1 92 ? 16.560 -3.057 -11.714 1.00 94.75 92 LEU A N 1
ATOM 691 C CA . LEU A 1 92 ? 16.518 -4.508 -11.493 1.00 94.75 92 LEU A CA 1
ATOM 692 C C . LEU A 1 92 ? 16.988 -4.873 -10.088 1.00 94.75 92 LEU A C 1
ATOM 694 O O . LEU A 1 92 ? 16.332 -5.660 -9.408 1.00 94.75 92 LEU A O 1
ATOM 698 N N . SER A 1 93 ? 18.087 -4.268 -9.637 1.00 93.50 93 SER A N 1
ATOM 699 C CA . SER A 1 93 ? 18.581 -4.467 -8.280 1.00 93.50 93 SER A CA 1
ATOM 700 C C . SER A 1 93 ? 17.538 -4.046 -7.241 1.00 93.50 93 SER A C 1
ATOM 702 O O . SER A 1 93 ? 17.211 -4.835 -6.358 1.00 93.50 93 SER A O 1
ATOM 704 N N . TRP A 1 94 ? 16.929 -2.866 -7.377 1.00 95.25 94 TRP A N 1
ATOM 705 C CA . TRP A 1 94 ? 15.859 -2.412 -6.480 1.00 95.25 94 TRP A CA 1
ATOM 706 C C . TRP A 1 94 ? 14.633 -3.330 -6.488 1.00 95.25 94 TRP A C 1
ATOM 708 O O . TRP A 1 94 ? 14.069 -3.599 -5.428 1.00 95.25 94 TRP A O 1
ATOM 718 N N . ILE A 1 95 ? 14.226 -3.857 -7.648 1.00 95.12 95 ILE A N 1
ATOM 719 C CA . ILE A 1 95 ? 13.131 -4.833 -7.721 1.00 95.12 95 ILE A CA 1
ATOM 720 C C . ILE A 1 95 ? 13.520 -6.098 -6.948 1.00 95.12 95 ILE A C 1
ATOM 722 O O . ILE A 1 95 ? 12.786 -6.513 -6.061 1.00 95.12 95 ILE A O 1
ATOM 726 N N . ILE A 1 96 ? 14.691 -6.679 -7.217 1.00 93.12 96 ILE A N 1
ATOM 727 C CA . ILE A 1 96 ? 15.142 -7.924 -6.575 1.00 93.12 96 ILE A CA 1
ATOM 728 C C . ILE A 1 96 ? 15.239 -7.777 -5.049 1.00 93.12 96 ILE A C 1
ATOM 730 O O . ILE A 1 96 ? 14.857 -8.696 -4.330 1.00 93.12 96 ILE A O 1
ATOM 734 N N . HIS A 1 97 ? 15.689 -6.625 -4.545 1.00 92.00 97 HIS A N 1
ATOM 735 C CA . HIS A 1 97 ? 15.794 -6.365 -3.103 1.00 92.00 97 HIS A CA 1
ATOM 736 C C . HIS A 1 97 ? 14.456 -5.988 -2.442 1.00 92.00 97 HIS A C 1
ATOM 738 O O . HIS A 1 97 ? 14.372 -5.958 -1.216 1.00 92.00 97 HIS A O 1
ATOM 744 N N . SER A 1 98 ? 13.408 -5.707 -3.222 1.00 93.94 98 SER A N 1
ATOM 745 C CA . SER A 1 98 ? 12.077 -5.335 -2.715 1.00 93.94 98 SER A CA 1
ATOM 746 C C . SER A 1 98 ? 11.040 -6.457 -2.821 1.00 93.94 98 SER A C 1
ATOM 748 O O . SER A 1 98 ? 9.873 -6.252 -2.483 1.00 93.94 98 SER A O 1
ATOM 750 N N . ILE A 1 99 ? 11.437 -7.649 -3.263 1.00 95.12 99 ILE A N 1
ATOM 751 C CA . ILE A 1 99 ? 10.574 -8.830 -3.378 1.00 95.12 99 ILE A CA 1
ATOM 752 C C . ILE A 1 99 ? 11.085 -9.959 -2.476 1.00 95.12 99 ILE A C 1
ATOM 754 O O . ILE A 1 99 ? 12.261 -10.010 -2.122 1.00 95.12 99 ILE A O 1
ATOM 758 N N . SER A 1 100 ? 10.202 -10.874 -2.080 1.00 94.44 100 SER A N 1
ATOM 759 C CA . SER A 1 100 ? 10.599 -12.059 -1.309 1.00 94.44 100 SER A CA 1
ATOM 760 C C . SER A 1 100 ? 11.555 -12.966 -2.095 1.00 94.44 100 SER A C 1
ATOM 762 O O . SER A 1 100 ? 11.515 -13.028 -3.327 1.00 94.44 100 SER A O 1
ATOM 764 N N . GLN A 1 101 ? 12.398 -13.713 -1.376 1.00 92.25 101 GLN A N 1
ATOM 765 C CA . GLN A 1 101 ? 13.425 -14.580 -1.968 1.00 92.25 101 GLN A CA 1
ATOM 766 C C . GLN A 1 101 ? 12.846 -15.616 -2.950 1.00 92.25 101 GLN A C 1
ATOM 768 O O . GLN A 1 101 ? 13.443 -15.893 -3.991 1.00 92.25 101 GLN A O 1
ATOM 773 N N . GLU A 1 102 ? 11.658 -16.144 -2.655 1.00 92.00 102 GLU A N 1
ATOM 774 C CA . GLU A 1 102 ? 10.933 -17.093 -3.510 1.00 92.00 102 GLU A CA 1
ATOM 775 C C . GLU A 1 102 ? 10.470 -16.470 -4.834 1.00 92.00 102 GLU A C 1
ATOM 777 O O . GLU A 1 102 ? 10.431 -17.131 -5.874 1.00 92.00 102 GLU A O 1
ATOM 782 N N . ILE A 1 103 ? 10.114 -15.185 -4.825 1.00 93.31 103 ILE A N 1
ATOM 783 C CA . ILE A 1 103 ? 9.734 -14.466 -6.042 1.00 93.31 103 ILE A CA 1
ATOM 784 C C . ILE A 1 103 ? 10.994 -14.068 -6.814 1.00 93.31 103 ILE A C 1
ATOM 786 O O . ILE A 1 103 ? 11.027 -14.231 -8.035 1.00 93.31 103 ILE A O 1
ATOM 790 N N . ALA A 1 104 ? 12.044 -13.623 -6.117 1.00 92.25 104 ALA A N 1
ATOM 791 C CA . ALA A 1 104 ? 13.315 -13.222 -6.715 1.00 92.25 104 ALA A CA 1
ATOM 792 C C . ALA A 1 104 ? 13.938 -14.331 -7.573 1.00 92.25 104 ALA A C 1
ATOM 794 O O . ALA A 1 104 ? 14.357 -14.065 -8.701 1.00 92.25 104 ALA A O 1
ATOM 795 N N . SER A 1 105 ? 13.928 -15.581 -7.102 1.00 90.44 105 SER A N 1
ATOM 796 C CA . SER A 1 105 ? 14.468 -16.729 -7.849 1.00 90.44 105 SER A CA 1
ATOM 797 C C . SER A 1 105 ? 13.770 -16.976 -9.197 1.00 90.44 105 SER A C 1
ATOM 799 O O . SER A 1 105 ? 14.380 -17.509 -10.120 1.00 90.44 105 SER A O 1
ATOM 801 N N . ASN A 1 106 ? 12.514 -16.539 -9.352 1.00 89.62 106 ASN A N 1
ATOM 802 C CA . ASN A 1 106 ? 11.722 -16.709 -10.575 1.00 89.62 106 ASN A CA 1
ATOM 803 C C . ASN A 1 106 ? 11.937 -15.599 -11.624 1.00 89.62 106 ASN A C 1
ATOM 805 O O . ASN A 1 106 ? 11.439 -15.706 -12.757 1.00 89.62 106 ASN A O 1
ATOM 809 N N . VAL A 1 107 ? 12.607 -14.507 -11.246 1.00 90.81 107 VAL A N 1
ATOM 810 C CA . VAL A 1 107 ? 12.772 -13.309 -12.088 1.00 90.81 107 VAL A CA 1
ATOM 811 C C . VAL A 1 107 ? 14.217 -12.823 -12.205 1.00 90.81 107 VAL A C 1
ATOM 813 O O . VAL A 1 107 ? 14.493 -12.018 -13.088 1.00 90.81 107 VAL A O 1
ATOM 816 N N . CYS A 1 108 ? 15.151 -13.333 -11.396 1.00 87.00 108 CYS A N 1
ATOM 817 C CA . CYS A 1 108 ? 16.541 -12.861 -11.344 1.00 87.00 108 CYS A CA 1
ATOM 818 C C . CYS A 1 108 ? 17.320 -12.982 -12.667 1.00 87.00 108 CYS A C 1
ATOM 820 O O . CYS A 1 108 ? 18.274 -12.240 -12.876 1.00 87.00 108 CYS A O 1
ATOM 822 N N . PHE A 1 109 ? 16.912 -13.877 -13.572 1.00 89.38 109 PHE A N 1
ATOM 823 C CA . PHE A 1 109 ? 17.550 -14.058 -14.883 1.00 89.38 109 PHE A CA 1
ATOM 824 C C . PHE A 1 109 ? 17.024 -13.108 -15.971 1.00 89.38 109 PHE A C 1
ATOM 826 O O . PHE A 1 109 ? 17.519 -13.122 -17.098 1.00 89.38 109 PHE A O 1
ATOM 833 N N . ILE A 1 110 ? 16.007 -12.295 -15.676 1.00 92.19 110 ILE A N 1
ATOM 834 C CA . ILE A 1 110 ? 15.435 -11.351 -16.637 1.00 92.19 110 ILE A CA 1
ATOM 835 C C . ILE A 1 110 ? 16.255 -10.056 -16.589 1.00 92.19 110 ILE A C 1
ATOM 837 O O . ILE A 1 110 ? 16.207 -9.315 -15.614 1.00 92.19 110 ILE A O 1
ATOM 841 N N . GLY A 1 111 ? 16.987 -9.768 -17.667 1.00 91.69 111 GLY A N 1
ATOM 842 C CA . GLY A 1 111 ? 17.872 -8.597 -17.771 1.00 91.69 111 GLY A CA 1
ATOM 843 C C . GLY A 1 111 ? 17.183 -7.268 -18.101 1.00 91.69 111 GLY A C 1
ATOM 844 O O . GLY A 1 111 ? 17.860 -6.308 -18.452 1.00 91.69 111 GLY A O 1
ATOM 845 N N . ASP A 1 112 ? 15.858 -7.199 -18.018 1.00 93.81 112 ASP A N 1
ATOM 846 C CA . ASP A 1 112 ? 15.058 -6.027 -18.379 1.00 93.81 112 ASP A CA 1
ATOM 847 C C . ASP A 1 112 ? 14.063 -5.725 -17.253 1.00 93.81 112 ASP A C 1
ATOM 849 O O . ASP A 1 112 ? 13.194 -6.548 -16.941 1.00 93.81 112 ASP A O 1
ATOM 853 N N . ALA A 1 113 ? 14.214 -4.553 -16.633 1.00 95.00 113 ALA A N 1
ATOM 854 C CA . ALA A 1 113 ? 13.411 -4.116 -15.497 1.00 95.00 113 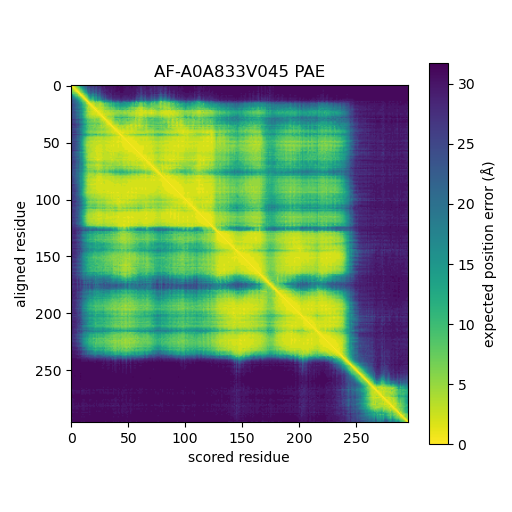ALA A CA 1
ATOM 855 C C . ALA A 1 113 ? 11.917 -4.061 -15.829 1.00 95.00 113 ALA A C 1
ATOM 857 O O . ALA A 1 113 ? 11.092 -4.485 -15.016 1.00 95.00 113 ALA A O 1
ATOM 858 N N . LYS A 1 114 ? 11.566 -3.602 -17.035 1.00 95.44 114 LYS A N 1
ATOM 859 C CA . LYS A 1 114 ? 10.179 -3.537 -17.488 1.00 95.44 114 LYS A CA 1
ATOM 860 C C . LYS A 1 114 ? 9.583 -4.932 -17.615 1.00 95.44 114 LYS A C 1
ATOM 862 O O . LYS A 1 114 ? 8.486 -5.178 -17.125 1.00 95.44 114 LYS A O 1
ATOM 867 N N . LYS A 1 115 ? 10.323 -5.878 -18.198 1.00 95.31 115 LYS A N 1
ATOM 868 C CA . LYS A 1 115 ? 9.850 -7.269 -18.318 1.00 95.31 115 LYS A CA 1
ATOM 869 C C . LYS A 1 115 ? 9.651 -7.932 -16.959 1.00 95.31 115 LYS A C 1
ATOM 871 O O . LYS A 1 115 ? 8.695 -8.687 -16.796 1.00 95.31 115 LYS A O 1
ATOM 876 N N . VAL A 1 116 ? 10.528 -7.670 -15.984 1.00 95.69 116 VAL A N 1
ATOM 877 C CA . VAL A 1 116 ? 10.322 -8.148 -14.606 1.00 95.69 116 VAL A CA 1
ATOM 878 C C . VAL A 1 116 ? 9.051 -7.542 -14.023 1.00 95.69 116 VAL A C 1
ATOM 880 O O . VAL A 1 116 ? 8.223 -8.277 -13.492 1.00 95.69 116 VAL A O 1
ATOM 883 N N . TRP A 1 117 ? 8.883 -6.225 -14.142 1.00 95.62 117 TRP A N 1
ATOM 884 C CA . TRP A 1 117 ? 7.716 -5.513 -13.634 1.00 95.62 117 TRP A CA 1
ATOM 885 C C . TRP A 1 117 ? 6.403 -6.041 -14.213 1.00 95.62 117 TRP A C 1
ATOM 887 O O . TRP A 1 117 ? 5.493 -6.379 -13.455 1.00 95.62 117 TRP A O 1
ATOM 897 N N . ASP A 1 118 ? 6.333 -6.182 -15.536 1.00 94.19 118 ASP A N 1
ATOM 898 C CA . ASP A 1 118 ? 5.155 -6.688 -16.238 1.00 94.19 118 ASP A CA 1
ATOM 899 C C . ASP A 1 118 ? 4.869 -8.147 -15.834 1.00 94.19 118 ASP A C 1
ATOM 901 O O . ASP A 1 118 ? 3.740 -8.483 -15.494 1.00 94.19 118 ASP A O 1
ATOM 905 N N . LYS A 1 119 ? 5.898 -8.999 -15.705 1.00 93.31 119 LYS A N 1
ATOM 906 C CA . LYS A 1 119 ? 5.731 -10.385 -15.226 1.00 93.31 119 LYS A CA 1
ATOM 907 C C . LYS A 1 119 ? 5.220 -10.462 -13.781 1.00 93.31 119 LYS A C 1
ATOM 909 O O . LYS A 1 119 ? 4.432 -11.350 -13.456 1.00 93.31 119 LYS A O 1
ATOM 914 N N . LEU A 1 120 ? 5.678 -9.572 -12.896 1.00 93.69 120 LEU A N 1
ATOM 915 C CA . LEU A 1 120 ? 5.174 -9.485 -11.520 1.00 93.69 120 LEU A CA 1
ATOM 916 C C . LEU A 1 120 ? 3.725 -8.994 -11.498 1.00 93.69 120 LEU A C 1
ATOM 918 O O . LEU A 1 120 ? 2.917 -9.541 -10.748 1.00 93.69 120 LEU A O 1
ATOM 922 N N . LYS A 1 121 ? 3.396 -8.013 -12.343 1.00 91.62 121 LYS A N 1
ATOM 923 C CA . LYS A 1 121 ? 2.034 -7.519 -12.533 1.00 91.62 121 LYS A CA 1
ATOM 924 C C . LYS A 1 121 ? 1.106 -8.630 -12.998 1.00 91.62 121 LYS A C 1
ATOM 926 O O . LYS A 1 121 ? 0.137 -8.911 -12.311 1.00 91.62 121 LYS A O 1
ATOM 931 N N . ASP A 1 122 ? 1.441 -9.324 -14.075 1.00 89.56 122 ASP A N 1
ATOM 932 C CA . ASP A 1 122 ? 0.601 -10.389 -14.630 1.00 89.56 122 ASP A CA 1
ATOM 933 C C . ASP A 1 122 ? 0.384 -11.542 -13.640 1.00 89.56 122 ASP A C 1
ATOM 935 O O . ASP A 1 122 ? -0.676 -12.164 -13.616 1.00 89.56 122 ASP A O 1
ATOM 939 N N . ARG A 1 123 ? 1.385 -11.832 -12.798 1.00 89.44 123 ARG A N 1
ATOM 940 C CA . ARG A 1 123 ? 1.316 -12.926 -11.822 1.00 89.44 123 ARG A CA 1
ATOM 941 C C . ARG A 1 123 ? 0.556 -12.566 -10.545 1.00 89.44 123 ARG A C 1
ATOM 943 O O . ARG A 1 123 ? -0.104 -13.440 -9.986 1.00 89.44 123 ARG A O 1
ATOM 950 N N . PHE A 1 124 ? 0.712 -11.343 -10.036 1.00 87.88 124 PHE A N 1
ATOM 951 C CA . PHE A 1 124 ? 0.251 -10.972 -8.691 1.00 87.88 124 PHE A CA 1
ATOM 952 C C . PHE A 1 124 ? -0.797 -9.862 -8.655 1.00 87.88 124 PHE A C 1
ATOM 954 O O . PHE A 1 124 ? -1.414 -9.668 -7.606 1.00 87.88 124 PHE A O 1
ATOM 961 N N . ALA A 1 125 ? -1.053 -9.170 -9.766 1.00 82.56 125 ALA A N 1
ATOM 962 C CA . ALA A 1 125 ? -2.232 -8.328 -9.888 1.00 82.56 125 ALA A CA 1
ATOM 963 C C . ALA A 1 125 ? -3.462 -9.241 -9.937 1.00 82.56 125 ALA A C 1
ATOM 965 O O . ALA A 1 125 ? -3.871 -9.732 -10.989 1.00 82.56 125 ALA A O 1
ATOM 966 N N . GLN A 1 126 ? -4.020 -9.532 -8.764 1.00 70.38 126 GLN A N 1
ATOM 967 C CA . GLN A 1 126 ? -5.286 -10.243 -8.678 1.00 70.38 126 GLN A CA 1
ATOM 968 C C . GLN A 1 126 ? -6.388 -9.393 -9.318 1.00 70.38 126 GLN A C 1
ATOM 970 O O . GLN A 1 126 ? -6.333 -8.166 -9.224 1.00 70.38 126 GLN A O 1
ATOM 975 N N . PRO A 1 127 ? -7.421 -10.016 -9.913 1.00 68.94 127 PRO A N 1
ATOM 976 C CA . PRO A 1 127 ? -8.611 -9.284 -10.306 1.00 68.94 127 PRO A CA 1
ATOM 977 C C . PRO A 1 127 ? -9.194 -8.592 -9.076 1.00 68.94 127 PRO A C 1
ATOM 979 O O . PRO A 1 127 ? -9.490 -9.265 -8.080 1.00 68.94 127 PRO A O 1
ATOM 982 N N . ASP A 1 128 ? -9.396 -7.277 -9.170 1.00 69.94 128 ASP A N 1
ATOM 983 C CA . ASP A 1 128 ? -9.830 -6.429 -8.056 1.00 69.94 128 ASP A CA 1
ATOM 984 C C . ASP A 1 128 ? -10.998 -7.061 -7.279 1.00 69.94 128 ASP A C 1
ATOM 986 O O . ASP A 1 128 ? -10.985 -7.121 -6.053 1.00 69.94 128 ASP A O 1
ATOM 990 N N . ASN A 1 129 ? -11.975 -7.651 -7.978 1.00 80.00 129 ASN A N 1
ATOM 991 C CA . ASN A 1 129 ? -13.172 -8.235 -7.366 1.00 80.00 129 ASN A CA 1
ATOM 992 C C . ASN A 1 129 ? -12.918 -9.454 -6.462 1.00 80.00 129 ASN A C 1
ATOM 994 O O . ASN A 1 129 ? -13.595 -9.587 -5.441 1.00 80.00 129 ASN A O 1
ATOM 998 N N . ALA A 1 130 ? -11.974 -10.339 -6.799 1.00 82.56 130 ALA A N 1
ATOM 999 C CA . ALA A 1 130 ? -11.681 -11.516 -5.973 1.00 82.56 130 ALA A CA 1
ATOM 1000 C C . ALA A 1 130 ? -10.994 -11.104 -4.664 1.00 82.56 130 ALA A C 1
ATOM 1002 O O . ALA A 1 130 ? -11.357 -11.578 -3.584 1.00 82.56 130 ALA A O 1
ATOM 1003 N N . ARG A 1 131 ? -10.059 -10.149 -4.754 1.00 83.31 131 ARG A N 1
ATOM 1004 C CA . ARG A 1 131 ? -9.393 -9.580 -3.584 1.00 83.31 131 ARG A CA 1
ATOM 1005 C C . ARG A 1 131 ? -10.364 -8.773 -2.729 1.00 83.31 131 ARG A C 1
ATOM 1007 O O . ARG A 1 131 ? -10.385 -8.962 -1.517 1.00 83.31 131 ARG A O 1
ATOM 1014 N N . ILE A 1 132 ? -11.226 -7.958 -3.343 1.00 85.94 132 ILE A N 1
ATOM 1015 C CA . ILE A 1 132 ? -12.301 -7.251 -2.634 1.00 85.94 132 ILE A CA 1
ATOM 1016 C C . ILE A 1 132 ? -13.189 -8.247 -1.885 1.00 85.94 132 ILE A C 1
ATOM 1018 O O . ILE A 1 132 ? -13.484 -8.014 -0.720 1.00 85.94 132 ILE A O 1
ATOM 1022 N N . TYR A 1 133 ? -13.599 -9.357 -2.506 1.00 87.94 133 TYR A N 1
ATOM 1023 C CA . TYR A 1 133 ? -14.412 -10.372 -1.831 1.00 87.94 133 TYR A CA 1
ATOM 1024 C C . TYR A 1 133 ? -13.702 -10.955 -0.599 1.00 87.94 133 TYR A C 1
ATOM 1026 O O . TYR A 1 133 ? -14.294 -11.023 0.478 1.00 87.94 133 TYR A O 1
ATOM 1034 N N . GLN A 1 134 ? -12.420 -11.314 -0.727 1.00 88.00 134 GLN A N 1
ATOM 1035 C CA . GLN A 1 134 ? -11.623 -11.809 0.398 1.00 88.00 134 GLN A CA 1
ATOM 1036 C C . GLN A 1 134 ? -11.511 -10.769 1.522 1.00 88.00 134 GLN A C 1
ATOM 1038 O O . GLN A 1 134 ? -11.696 -11.112 2.689 1.00 88.00 134 GLN A O 1
ATOM 1043 N N . LEU A 1 135 ? -11.237 -9.508 1.180 1.00 89.81 135 LEU A N 1
ATOM 1044 C CA . LEU A 1 135 ? -11.133 -8.411 2.144 1.00 89.81 135 LEU A CA 1
ATOM 1045 C C . LEU A 1 135 ? -12.473 -8.122 2.824 1.00 89.81 135 LEU A C 1
ATOM 1047 O O . LEU A 1 135 ? -12.503 -7.899 4.026 1.00 89.81 135 LEU A O 1
ATOM 1051 N N . GLN A 1 136 ? -13.587 -8.179 2.091 1.00 91.00 136 GLN A N 1
ATOM 1052 C CA . GLN A 1 136 ? -14.938 -8.029 2.642 1.00 91.00 136 GLN A CA 1
ATOM 1053 C C . GLN A 1 136 ? -15.275 -9.160 3.618 1.00 91.00 136 GLN A C 1
ATOM 1055 O O . GLN A 1 136 ? -15.803 -8.908 4.700 1.00 91.00 136 GLN A O 1
ATOM 1060 N N . HIS A 1 137 ? -14.922 -10.402 3.279 1.00 91.50 137 HIS A N 1
ATOM 1061 C CA . HIS A 1 137 ? -15.064 -11.529 4.197 1.00 91.50 137 HIS A CA 1
ATOM 1062 C C . HIS A 1 137 ? -14.204 -11.333 5.452 1.00 91.50 137 HIS A C 1
ATOM 1064 O O . HIS A 1 137 ? -14.706 -11.457 6.568 1.00 91.50 137 HIS A O 1
ATOM 1070 N N . GLN A 1 138 ? -12.927 -10.973 5.282 1.00 91.94 138 GLN A N 1
ATOM 1071 C CA . GLN A 1 138 ? -12.016 -10.695 6.391 1.00 91.94 138 GLN A CA 1
ATOM 1072 C C . GLN A 1 138 ? -12.582 -9.595 7.294 1.00 91.94 138 GLN A C 1
ATOM 1074 O O . GLN A 1 138 ? -12.700 -9.802 8.500 1.00 91.94 138 GLN A O 1
ATOM 1079 N N . LEU A 1 139 ? -13.026 -8.483 6.706 1.00 91.81 139 LEU A N 1
ATOM 1080 C CA . LEU A 1 139 ? -13.684 -7.389 7.403 1.00 91.81 139 LEU A CA 1
ATOM 1081 C C . LEU A 1 139 ? -14.880 -7.900 8.210 1.00 91.81 139 LEU A C 1
ATOM 1083 O O . LEU A 1 139 ? -14.983 -7.611 9.397 1.00 91.81 139 LEU A O 1
ATOM 1087 N N . GLY A 1 140 ? -15.743 -8.722 7.606 1.00 89.62 140 GLY A N 1
ATOM 1088 C CA . GLY A 1 140 ? -16.881 -9.367 8.263 1.00 89.62 140 GLY A CA 1
ATOM 1089 C C . GLY A 1 140 ? -16.501 -10.156 9.519 1.00 89.62 140 GLY A C 1
ATOM 1090 O O . GLY A 1 140 ? -17.198 -10.046 10.524 1.00 89.62 140 GLY A O 1
ATOM 1091 N N . THR A 1 141 ? -15.373 -10.863 9.487 1.00 93.19 141 THR A N 1
ATOM 1092 C CA . THR A 1 141 ? -14.913 -11.758 10.564 1.00 93.19 141 THR A CA 1
ATOM 1093 C C . THR A 1 141 ? -14.046 -11.111 11.645 1.00 93.19 141 THR A C 1
ATOM 1095 O O . THR A 1 141 ? -13.852 -11.720 12.694 1.00 93.19 141 THR A O 1
ATOM 1098 N N . ILE A 1 142 ? -13.500 -9.913 11.411 1.00 93.56 142 ILE A N 1
ATOM 1099 C CA . ILE A 1 142 ? -12.627 -9.241 12.382 1.00 93.56 142 ILE A CA 1
ATOM 1100 C C . ILE A 1 142 ? -13.420 -8.876 13.645 1.00 93.56 142 ILE A C 1
ATOM 1102 O O . ILE A 1 142 ? -14.446 -8.198 13.582 1.00 93.56 142 ILE A O 1
ATOM 1106 N N . MET A 1 143 ? -12.896 -9.326 14.785 1.00 94.00 143 MET A N 1
ATOM 1107 C CA . MET A 1 143 ? -13.419 -9.131 16.136 1.00 94.00 143 MET A CA 1
ATOM 1108 C C . MET A 1 143 ? -12.252 -8.796 17.070 1.00 94.00 143 MET A C 1
ATOM 1110 O O . MET A 1 143 ? -11.143 -9.287 16.859 1.00 94.00 143 MET A 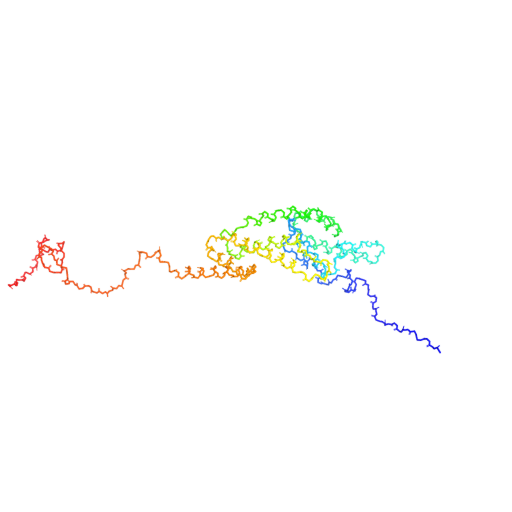O 1
ATOM 1114 N N . GLN A 1 144 ? -12.494 -8.008 18.117 1.00 94.44 144 GLN A N 1
ATOM 1115 C CA . GLN A 1 144 ? -11.469 -7.607 19.082 1.00 94.44 144 GLN A CA 1
ATOM 1116 C C . GLN A 1 144 ? -10.848 -8.815 19.801 1.00 94.44 144 GLN A C 1
ATOM 1118 O O . GLN A 1 144 ? -9.627 -8.904 19.936 1.00 94.44 144 GLN A O 1
ATOM 1123 N N . GLY A 1 145 ? -11.672 -9.759 20.265 1.00 92.06 145 GLY A N 1
ATOM 1124 C CA . GLY A 1 145 ? -11.193 -10.936 20.990 1.00 92.06 145 GLY A CA 1
ATOM 1125 C C . GLY A 1 145 ? -10.378 -10.538 22.225 1.00 92.06 145 GLY A C 1
ATOM 1126 O O . GLY A 1 145 ? -10.835 -9.762 23.054 1.00 92.06 145 GLY A O 1
ATOM 1127 N N . THR A 1 146 ? -9.154 -11.040 22.365 1.00 90.56 146 THR A N 1
ATOM 1128 C CA . THR A 1 146 ? -8.273 -10.699 23.500 1.00 90.56 146 THR A CA 1
ATOM 1129 C C . THR A 1 146 ? -7.348 -9.507 23.231 1.00 90.56 146 THR A C 1
ATOM 1131 O O . THR A 1 146 ? -6.493 -9.211 24.062 1.00 90.56 146 THR A O 1
ATOM 1134 N N . GLN A 1 147 ? -7.463 -8.861 22.069 1.00 93.50 147 GLN A N 1
ATOM 1135 C CA . GLN A 1 147 ? -6.583 -7.764 21.662 1.00 93.50 147 GLN A CA 1
ATOM 1136 C C . GLN A 1 147 ? -6.989 -6.441 22.324 1.00 93.50 147 GLN A C 1
ATOM 1138 O O . GLN A 1 147 ? -8.156 -6.221 22.676 1.00 93.50 147 GLN A O 1
ATOM 1143 N N . SER A 1 148 ? -6.029 -5.524 22.449 1.00 94.50 148 SER A N 1
ATOM 1144 C CA . SER A 1 148 ? -6.328 -4.139 22.829 1.00 94.50 148 SER A CA 1
ATOM 1145 C C . SER A 1 148 ? -7.215 -3.457 21.782 1.00 94.50 148 SER A C 1
ATOM 1147 O O . SER A 1 148 ? -7.226 -3.842 20.608 1.00 94.50 148 SER A O 1
ATOM 1149 N N . VAL A 1 149 ? -7.941 -2.406 22.179 1.00 95.25 149 VAL A N 1
ATOM 1150 C CA . VAL A 1 149 ? -8.759 -1.621 21.232 1.00 95.25 149 VAL A CA 1
ATOM 1151 C C . VAL A 1 149 ? -7.897 -1.063 20.091 1.00 95.25 149 VAL A C 1
ATOM 1153 O O . VAL A 1 149 ? -8.338 -1.037 18.943 1.00 95.25 149 VAL A O 1
ATOM 1156 N N . ASN A 1 150 ? -6.656 -0.665 20.383 1.00 94.81 150 ASN A N 1
ATOM 1157 C CA . ASN A 1 150 ? -5.727 -0.122 19.391 1.00 94.81 150 ASN A CA 1
ATOM 1158 C C . ASN A 1 150 ? -5.265 -1.159 18.352 1.00 94.81 150 ASN A C 1
ATOM 1160 O O . ASN A 1 150 ? -5.250 -0.867 17.156 1.00 94.81 150 ASN A O 1
ATOM 1164 N N . GLU A 1 151 ? -4.901 -2.370 18.781 1.00 94.31 151 GLU A N 1
ATOM 1165 C CA . GLU A 1 151 ? -4.494 -3.450 17.866 1.00 94.31 151 GLU A CA 1
ATOM 1166 C C . GLU A 1 151 ? -5.648 -3.869 16.954 1.00 94.31 151 GLU A C 1
ATOM 1168 O O . GLU A 1 151 ? -5.468 -3.978 15.739 1.00 94.31 151 GLU A O 1
ATOM 1173 N N . TYR A 1 152 ? -6.841 -4.025 17.534 1.00 96.00 152 TYR A N 1
ATOM 1174 C CA . TYR A 1 152 ? -8.062 -4.331 16.798 1.00 96.00 152 TYR A CA 1
ATOM 1175 C C . TYR A 1 152 ? -8.381 -3.250 15.758 1.00 96.00 152 TYR A C 1
ATOM 1177 O O . TYR A 1 152 ? -8.581 -3.561 14.583 1.00 96.00 152 TYR A O 1
ATOM 1185 N N . PHE A 1 153 ? -8.367 -1.974 16.162 1.00 95.12 153 PHE A N 1
ATOM 1186 C CA . PHE A 1 153 ? -8.617 -0.854 15.256 1.00 95.12 153 PHE A CA 1
ATOM 1187 C C . PHE A 1 153 ? -7.591 -0.797 14.121 1.00 95.12 153 PHE A C 1
ATOM 1189 O O . PHE A 1 153 ? -7.961 -0.601 12.967 1.00 95.12 153 PHE A O 1
ATOM 1196 N N . THR A 1 154 ? -6.313 -1.037 14.424 1.00 93.38 154 THR A N 1
ATOM 1197 C CA . THR A 1 154 ? -5.238 -1.051 13.422 1.00 93.38 154 THR A CA 1
ATOM 1198 C C . THR A 1 154 ? -5.462 -2.145 12.373 1.00 93.38 154 THR A C 1
ATOM 1200 O O . THR A 1 154 ? -5.310 -1.891 11.179 1.00 93.38 154 THR A O 1
ATOM 1203 N N . GLN A 1 155 ? -5.869 -3.348 12.793 1.00 93.62 155 GLN A N 1
ATOM 1204 C CA . GLN A 1 155 ? -6.178 -4.455 11.879 1.00 93.62 155 GLN A CA 1
ATOM 1205 C C . GLN A 1 155 ? -7.408 -4.167 11.016 1.00 93.62 155 GLN A C 1
ATOM 1207 O O . GLN A 1 155 ? -7.376 -4.399 9.808 1.00 93.62 155 GLN A O 1
ATOM 1212 N N . LEU A 1 156 ? -8.472 -3.633 11.621 1.00 93.88 156 LEU A N 1
ATOM 1213 C CA . LEU A 1 156 ? -9.669 -3.195 10.904 1.00 93.88 156 LEU A CA 1
ATOM 1214 C C . LEU A 1 156 ? -9.323 -2.155 9.834 1.00 93.88 156 LEU A C 1
ATOM 1216 O O . LEU A 1 156 ? -9.677 -2.318 8.666 1.00 93.88 156 LEU A O 1
ATOM 1220 N N . ASN A 1 157 ? -8.603 -1.104 10.233 1.00 91.56 157 ASN A N 1
ATOM 1221 C CA . ASN A 1 157 ? -8.266 0.017 9.366 1.00 91.56 157 ASN A CA 1
ATOM 1222 C C . ASN A 1 157 ? -7.379 -0.418 8.195 1.00 91.56 157 ASN A C 1
ATOM 1224 O O . ASN A 1 157 ? -7.604 0.005 7.067 1.00 91.56 157 ASN A O 1
ATOM 1228 N N . ALA A 1 158 ? -6.434 -1.334 8.425 1.00 89.44 158 ALA A N 1
ATOM 1229 C CA . ALA A 1 158 ? -5.600 -1.885 7.360 1.00 89.44 158 ALA A CA 1
ATOM 1230 C C . ALA A 1 158 ? -6.428 -2.568 6.253 1.00 89.44 158 ALA A C 1
ATOM 1232 O O . ALA A 1 158 ? -6.164 -2.359 5.069 1.00 89.44 158 ALA A O 1
ATOM 1233 N N . VAL A 1 159 ? -7.450 -3.350 6.622 1.00 90.38 159 VAL A N 1
ATOM 1234 C CA . VAL A 1 159 ? -8.341 -4.010 5.651 1.00 90.38 159 VAL A CA 1
ATOM 1235 C C . VAL A 1 159 ? -9.203 -2.988 4.911 1.00 90.38 159 VAL A C 1
ATOM 1237 O O . VAL A 1 159 ? -9.392 -3.110 3.700 1.00 90.38 159 VAL A O 1
ATOM 1240 N N . TRP A 1 160 ? -9.698 -1.960 5.604 1.00 89.00 160 TRP A N 1
ATOM 1241 C CA . TRP A 1 160 ? -10.476 -0.892 4.974 1.00 89.00 160 TRP A CA 1
ATOM 1242 C C . TRP A 1 160 ? -9.691 -0.076 3.962 1.00 89.00 160 TRP A C 1
ATOM 1244 O O . TRP A 1 160 ? -10.170 0.103 2.843 1.00 89.00 160 TRP A O 1
ATOM 1254 N N . GLU A 1 161 ? -8.496 0.378 4.327 1.00 87.06 161 GLU A N 1
ATOM 1255 C CA . GLU A 1 161 ? -7.607 1.108 3.423 1.00 87.06 161 GLU A CA 1
ATOM 1256 C C . GLU A 1 161 ? -7.304 0.274 2.176 1.00 87.06 161 GLU A C 1
ATOM 1258 O O . GLU A 1 161 ? -7.322 0.773 1.049 1.00 87.06 161 GLU A O 1
ATOM 1263 N N . GLU A 1 162 ? -7.111 -1.038 2.342 1.00 85.31 162 GLU A N 1
ATOM 1264 C CA . GLU A 1 162 ? -6.923 -1.929 1.206 1.00 85.31 162 GLU A CA 1
ATOM 1265 C C . GLU A 1 162 ? -8.171 -2.004 0.309 1.00 85.31 162 GLU A C 1
ATOM 1267 O O . GLU A 1 162 ? -8.045 -1.884 -0.909 1.00 85.31 162 GLU A O 1
ATOM 1272 N N . ILE A 1 163 ? -9.380 -2.118 0.871 1.00 86.75 163 ILE A N 1
ATOM 1273 C CA . ILE A 1 163 ? -10.631 -2.089 0.090 1.00 86.75 163 ILE A CA 1
ATOM 1274 C C . ILE A 1 163 ? -10.790 -0.752 -0.644 1.00 86.75 163 ILE A C 1
ATOM 1276 O O . ILE A 1 163 ? -11.163 -0.744 -1.819 1.00 86.75 163 ILE A O 1
ATOM 1280 N N . HIS A 1 164 ? -10.493 0.367 0.017 1.00 83.00 164 HIS A N 1
ATOM 1281 C CA . HIS A 1 164 ? -10.605 1.703 -0.566 1.00 83.00 164 HIS A CA 1
ATOM 1282 C C . HIS A 1 164 ? -9.661 1.886 -1.758 1.00 83.00 164 HIS A C 1
ATOM 1284 O O . HIS A 1 164 ? -10.006 2.528 -2.749 1.00 83.00 164 HIS A O 1
ATOM 1290 N N . ASN A 1 165 ? -8.501 1.230 -1.722 1.00 80.44 165 ASN A N 1
ATOM 1291 C CA . ASN A 1 165 ? -7.559 1.232 -2.833 1.00 80.44 165 ASN A CA 1
ATOM 1292 C C . ASN A 1 165 ? -8.097 0.542 -4.093 1.00 80.44 165 ASN A C 1
ATOM 1294 O O . ASN A 1 165 ? -7.726 0.965 -5.190 1.00 80.44 165 ASN A O 1
ATOM 1298 N N . TYR A 1 166 ? -8.952 -0.474 -3.945 1.00 79.06 166 TYR A N 1
ATOM 1299 C CA . TYR A 1 166 ? -9.633 -1.147 -5.058 1.00 79.06 166 TYR A CA 1
ATOM 1300 C C . TYR A 1 166 ? -10.966 -0.483 -5.441 1.00 79.06 166 TYR A C 1
ATOM 1302 O O . TYR A 1 166 ? -11.435 -0.636 -6.567 1.00 79.06 166 TYR A O 1
ATOM 1310 N N . ARG A 1 167 ? -11.601 0.242 -4.515 1.00 80.06 167 ARG A N 1
ATOM 1311 C CA . ARG A 1 167 ? -12.867 0.960 -4.722 1.00 80.06 167 ARG A CA 1
ATOM 1312 C C . ARG A 1 167 ? -12.744 2.409 -4.246 1.00 80.06 167 ARG A C 1
ATOM 1314 O O . ARG A 1 167 ? -13.296 2.740 -3.193 1.00 80.06 167 ARG A O 1
ATOM 1321 N N . PRO A 1 168 ? -12.033 3.265 -5.002 1.00 76.19 168 PRO A N 1
ATOM 1322 C CA . PRO A 1 168 ? -11.943 4.675 -4.661 1.00 76.19 168 PRO A CA 1
ATOM 1323 C C . PRO A 1 168 ? -13.335 5.304 -4.688 1.00 76.19 168 PRO A C 1
ATOM 1325 O O . PRO A 1 168 ? -14.194 4.905 -5.483 1.00 76.19 168 PRO A O 1
ATOM 1328 N N . SER A 1 169 ? -13.556 6.297 -3.826 1.00 73.62 169 SER A N 1
ATOM 1329 C CA . SER A 1 169 ? -14.813 7.042 -3.823 1.00 73.62 169 SER A CA 1
ATOM 1330 C C . SER A 1 169 ? -15.096 7.622 -5.213 1.00 73.62 169 SER A C 1
ATOM 1332 O O . SER A 1 169 ? -14.183 8.141 -5.864 1.00 73.62 169 SER A O 1
ATOM 1334 N N . PRO A 1 170 ? -16.347 7.548 -5.694 1.00 72.50 170 PRO A N 1
ATOM 1335 C CA . PRO A 1 170 ? -16.703 8.142 -6.970 1.00 72.50 170 PRO A CA 1
ATOM 1336 C C . PRO A 1 170 ? -16.510 9.659 -6.894 1.00 72.50 170 PRO A C 1
ATOM 1338 O O . PRO A 1 170 ? -17.037 10.308 -5.996 1.00 72.50 170 PRO A O 1
ATOM 1341 N N . ASN A 1 171 ? -15.784 10.225 -7.857 1.00 69.88 171 ASN A N 1
ATOM 1342 C CA . ASN A 1 171 ? -15.665 11.672 -8.035 1.00 69.88 171 ASN A CA 1
ATOM 1343 C C . ASN A 1 171 ? -16.692 12.141 -9.073 1.00 69.88 171 ASN A C 1
ATOM 1345 O O . ASN A 1 171 ? -16.894 11.461 -10.083 1.00 69.88 171 ASN A O 1
ATOM 1349 N N . CYS A 1 172 ? -17.317 13.311 -8.878 1.00 74.25 172 CYS A N 1
ATOM 1350 C CA . CYS A 1 172 ? -18.132 13.881 -9.953 1.00 74.25 172 CYS A CA 1
ATOM 1351 C C . CYS A 1 172 ? -17.219 14.313 -11.099 1.00 74.25 172 CYS A C 1
ATOM 1353 O O . CYS A 1 172 ? -16.402 15.218 -10.942 1.00 74.25 172 CYS A O 1
ATOM 1355 N N . SER A 1 173 ? -17.412 13.730 -12.278 1.00 71.50 173 SER A N 1
ATOM 1356 C CA . SER A 1 173 ? -16.749 14.167 -13.511 1.00 71.50 173 SER A CA 1
ATOM 1357 C C . SER A 1 173 ? -17.239 15.534 -14.003 1.00 71.50 173 SER A C 1
ATOM 1359 O O . SER A 1 173 ? -16.648 16.120 -14.903 1.00 71.50 173 SER A O 1
ATOM 1361 N N . CYS A 1 174 ? -18.316 16.051 -13.414 1.00 75.75 174 CYS A N 1
ATOM 1362 C CA . CYS A 1 174 ? -18.978 17.275 -13.831 1.00 75.75 174 CYS A CA 1
ATOM 1363 C C . CYS A 1 174 ? -18.250 18.567 -13.422 1.00 75.75 174 CYS A C 1
ATOM 1365 O O . CYS A 1 174 ? -18.593 19.622 -13.944 1.00 75.75 174 CYS A O 1
ATOM 1367 N N . GLY A 1 175 ? -17.320 18.524 -12.456 1.00 66.31 175 GLY A N 1
ATOM 1368 C CA . GLY A 1 175 ? -16.574 19.692 -11.943 1.00 66.31 175 GLY A CA 1
ATOM 1369 C C . GLY A 1 175 ? -17.412 20.811 -11.293 1.00 66.31 175 GLY A C 1
ATOM 1370 O O . GLY A 1 175 ? -16.850 21.737 -10.719 1.00 66.31 175 GLY A O 1
ATOM 1371 N N . LEU A 1 176 ? -18.742 20.722 -11.375 1.00 67.50 176 LEU A N 1
ATOM 1372 C CA . LEU A 1 176 ? -19.716 21.767 -11.053 1.00 67.50 176 LEU A CA 1
ATOM 1373 C C . LEU A 1 176 ? -20.903 21.237 -10.222 1.00 67.50 176 LEU A C 1
ATOM 1375 O O . LEU A 1 176 ? -21.902 21.945 -10.099 1.00 67.50 176 LEU A O 1
ATOM 1379 N N . CYS A 1 177 ? -20.856 20.012 -9.663 1.00 69.56 177 CYS A N 1
ATOM 1380 C CA . CYS A 1 177 ? -21.965 19.583 -8.795 1.00 69.56 177 CYS A CA 1
ATOM 1381 C C . CYS A 1 177 ? -21.952 20.417 -7.524 1.00 69.56 177 CYS A C 1
ATOM 1383 O O . CYS A 1 177 ? -21.045 20.308 -6.706 1.00 69.56 177 CYS A O 1
ATOM 1385 N N . THR A 1 178 ? -23.016 21.182 -7.345 1.00 67.81 178 THR A N 1
ATOM 1386 C CA . THR A 1 178 ? -23.412 21.796 -6.076 1.00 67.81 178 THR A CA 1
ATOM 1387 C C . THR A 1 178 ? -24.329 20.873 -5.268 1.00 67.81 178 THR A C 1
ATOM 1389 O O . THR A 1 178 ? -24.920 21.286 -4.278 1.00 67.81 178 THR A O 1
ATOM 1392 N N . CYS A 1 179 ? -24.493 19.626 -5.718 1.00 73.81 179 CYS A N 1
ATOM 1393 C CA . CYS A 1 179 ? -25.361 18.642 -5.103 1.00 73.81 179 CYS A CA 1
ATOM 1394 C C . CYS A 1 179 ? -24.658 17.934 -3.930 1.00 73.81 179 CYS A C 1
ATOM 1396 O O . CYS A 1 179 ? -23.616 17.309 -4.117 1.00 73.81 179 CYS A O 1
ATOM 1398 N N . ASP A 1 180 ? -25.276 17.923 -2.745 1.00 74.62 180 ASP A N 1
ATOM 1399 C CA . ASP A 1 180 ? -24.746 17.219 -1.559 1.00 74.62 180 ASP A CA 1
ATOM 1400 C C . ASP A 1 180 ? -24.833 15.682 -1.649 1.00 74.62 180 ASP A C 1
ATOM 1402 O O . ASP A 1 180 ? -24.467 14.973 -0.715 1.00 74.62 180 ASP A O 1
ATOM 1406 N N . ALA A 1 181 ? -25.270 15.127 -2.785 1.00 77.12 181 ALA A N 1
ATOM 1407 C CA . ALA A 1 181 ? -25.445 13.686 -2.968 1.00 77.12 181 ALA A CA 1
ATOM 1408 C C . ALA A 1 181 ? -24.148 12.886 -2.739 1.00 77.12 181 ALA A C 1
ATOM 1410 O O . ALA A 1 181 ? -24.186 11.825 -2.119 1.00 77.12 181 ALA A O 1
ATOM 1411 N N . LEU A 1 182 ? -22.999 13.397 -3.198 1.00 77.31 182 LEU A N 1
ATOM 1412 C CA . LEU A 1 182 ? -21.694 12.764 -2.961 1.00 77.31 182 LEU A CA 1
ATOM 1413 C C . LEU A 1 182 ? -21.291 12.837 -1.479 1.00 77.31 182 LEU A C 1
ATOM 1415 O O . LEU A 1 182 ? -20.758 11.866 -0.941 1.00 77.31 182 LEU A O 1
ATOM 1419 N N . GLY A 1 183 ? -21.601 13.957 -0.816 1.00 79.50 183 GLY A N 1
ATOM 1420 C CA . GLY A 1 183 ? -21.398 14.136 0.622 1.00 79.50 183 GLY A CA 1
ATOM 1421 C C . GLY A 1 183 ? -22.217 13.135 1.434 1.00 79.50 183 GLY A C 1
ATOM 1422 O O . GLY A 1 183 ? -21.665 12.416 2.261 1.00 79.50 183 GLY A O 1
ATOM 1423 N N . SER A 1 184 ? -23.503 12.974 1.107 1.00 81.75 184 SER A N 1
ATOM 1424 C CA . SER A 1 184 ? -24.383 11.996 1.759 1.00 81.75 184 SER A CA 1
ATOM 1425 C C . SER A 1 184 ? -23.921 10.544 1.575 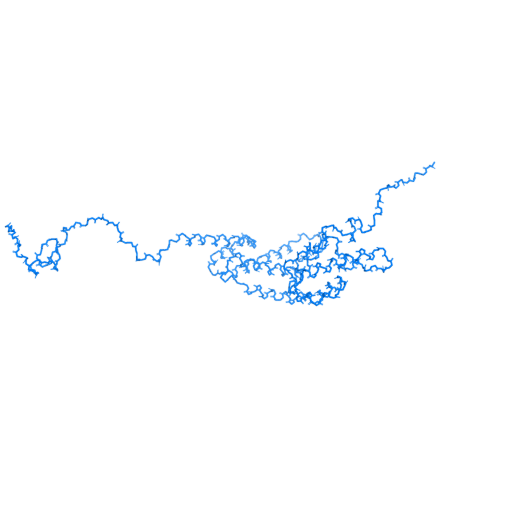1.00 81.75 184 SER A C 1
ATOM 1427 O O . SER A 1 184 ? -24.127 9.717 2.462 1.00 81.75 184 SER A O 1
ATOM 1429 N N . VAL A 1 185 ? -23.307 10.199 0.435 1.00 82.88 185 VAL A N 1
ATOM 1430 C CA . VAL A 1 185 ? -22.709 8.866 0.231 1.00 82.88 185 VAL A CA 1
ATOM 1431 C C . VAL A 1 185 ? -21.501 8.674 1.150 1.00 82.88 185 VAL A C 1
ATOM 1433 O O . VAL A 1 185 ? -21.404 7.631 1.796 1.00 82.88 185 VAL A O 1
ATOM 1436 N N . GLY A 1 186 ? -20.630 9.680 1.262 1.00 82.81 186 GLY A N 1
ATOM 1437 C CA . GLY A 1 186 ? -19.485 9.652 2.175 1.00 82.81 186 GLY A CA 1
ATOM 1438 C C . GLY A 1 186 ? -19.893 9.534 3.647 1.00 82.81 186 GLY A C 1
ATOM 1439 O O . GLY A 1 186 ? -19.336 8.711 4.370 1.00 82.81 186 GLY A O 1
ATOM 1440 N N . GLU A 1 187 ? -20.914 10.278 4.079 1.00 85.19 187 GLU A N 1
ATOM 1441 C CA . GLU A 1 187 ? -21.449 10.207 5.448 1.00 85.19 187 GLU A CA 1
ATOM 1442 C C . GLU A 1 187 ? -22.025 8.824 5.785 1.00 85.19 187 GLU A C 1
ATOM 1444 O O . GLU A 1 187 ? -21.763 8.282 6.863 1.00 85.19 187 GLU A O 1
ATOM 1449 N N . ARG A 1 188 ? -22.776 8.213 4.856 1.00 85.44 188 ARG A N 1
ATOM 1450 C CA . ARG A 1 188 ? -23.283 6.838 5.023 1.00 85.44 188 ARG A CA 1
ATOM 1451 C C . ARG A 1 188 ? -22.140 5.841 5.150 1.00 85.44 188 ARG A C 1
ATOM 1453 O O . ARG A 1 188 ? -22.146 5.020 6.058 1.00 85.44 188 ARG A O 1
ATOM 1460 N N . GLN A 1 189 ? -21.134 5.961 4.290 1.00 85.81 189 GLN A N 1
ATOM 1461 C CA . GLN A 1 189 ? -19.977 5.074 4.300 1.00 85.81 189 GLN A CA 1
ATOM 1462 C C . GLN A 1 189 ? -19.178 5.199 5.608 1.00 85.81 189 GLN A C 1
ATOM 1464 O O . GLN A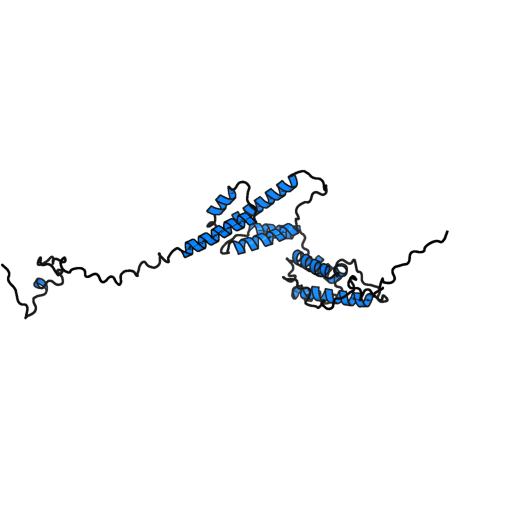 1 189 ? -18.779 4.195 6.194 1.00 85.81 189 GLN A O 1
ATOM 1469 N N . GLN A 1 190 ? -19.009 6.422 6.117 1.00 87.00 190 GLN A N 1
ATOM 1470 C CA . GLN A 1 190 ? -18.381 6.669 7.414 1.00 87.00 190 GLN A CA 1
ATOM 1471 C C . GLN A 1 190 ? -19.196 6.073 8.568 1.00 87.00 190 GLN A C 1
ATOM 1473 O O . GLN A 1 190 ? -18.627 5.488 9.490 1.00 87.00 190 GLN A O 1
ATOM 1478 N N . THR A 1 191 ? -20.521 6.179 8.496 1.00 90.75 191 THR A N 1
ATOM 1479 C CA . THR A 1 191 ? -21.436 5.582 9.474 1.00 90.75 191 THR A CA 1
ATOM 1480 C C . THR A 1 191 ? -21.318 4.055 9.487 1.00 90.75 191 THR A C 1
ATOM 1482 O O . THR A 1 191 ? -21.184 3.461 10.557 1.00 90.75 191 THR A O 1
ATOM 1485 N N . ASP A 1 192 ? -21.268 3.417 8.316 1.00 90.88 192 ASP A N 1
ATOM 1486 C CA . ASP A 1 192 ? -21.078 1.968 8.194 1.00 90.88 192 ASP A CA 1
ATOM 1487 C C . ASP A 1 192 ? -19.737 1.512 8.796 1.00 90.88 192 ASP A C 1
ATOM 1489 O O . ASP A 1 192 ? -19.668 0.470 9.455 1.00 90.88 192 ASP A O 1
ATOM 1493 N N . TYR A 1 193 ? -18.673 2.309 8.641 1.00 90.44 193 TYR A N 1
ATOM 1494 C CA . TYR A 1 193 ? -17.376 2.029 9.266 1.00 90.44 193 TYR A CA 1
ATOM 1495 C C . TYR A 1 193 ? -17.428 2.117 10.789 1.00 90.44 193 TYR A C 1
ATOM 1497 O O . TYR A 1 193 ? -16.903 1.234 11.471 1.00 90.44 193 TYR A O 1
ATOM 1505 N N . VAL A 1 194 ? -18.103 3.133 11.334 1.00 94.38 194 VAL A N 1
ATOM 1506 C CA . VAL A 1 194 ? -18.317 3.259 12.782 1.00 94.38 194 VAL A CA 1
ATOM 1507 C C . VAL A 1 194 ? -19.096 2.055 13.300 1.00 94.38 194 VAL A C 1
ATOM 1509 O O . VAL A 1 194 ? -18.663 1.420 14.260 1.00 94.38 194 VAL A O 1
ATOM 1512 N N . PHE A 1 195 ? -20.198 1.677 12.649 1.00 93.88 195 PHE A N 1
ATOM 1513 C CA . PHE A 1 195 ? -20.975 0.511 13.065 1.00 93.88 195 PHE A CA 1
ATOM 1514 C C . PHE A 1 195 ? -20.157 -0.767 13.029 1.00 93.88 195 PHE A C 1
ATOM 1516 O O . PHE A 1 195 ? -20.172 -1.526 13.997 1.00 93.88 195 PHE A O 1
ATOM 1523 N N . LYS A 1 196 ? -19.393 -0.995 11.963 1.00 93.00 196 LYS A N 1
ATOM 1524 C CA . LYS A 1 196 ? -18.578 -2.198 11.863 1.00 93.00 196 LYS A CA 1
ATOM 1525 C C . LYS A 1 196 ? -17.473 -2.241 12.922 1.00 93.00 196 LYS A C 1
ATOM 1527 O O . LYS A 1 196 ? -17.258 -3.302 13.506 1.00 93.00 196 LYS A O 1
ATOM 1532 N N . PHE A 1 197 ? -16.833 -1.108 13.219 1.00 95.25 197 PHE A N 1
ATOM 1533 C CA . PHE A 1 197 ? -15.888 -0.994 14.331 1.00 95.25 197 PHE A CA 1
ATOM 1534 C C . PHE A 1 197 ? -16.548 -1.371 15.659 1.00 95.25 197 PHE A C 1
ATOM 1536 O O . PHE A 1 197 ? -16.044 -2.245 16.363 1.00 95.25 197 PHE A O 1
ATOM 1543 N N . LEU A 1 198 ? -17.702 -0.774 15.961 1.00 95.00 198 LEU A N 1
ATOM 1544 C CA . LEU A 1 198 ? -18.438 -0.995 17.204 1.00 95.00 198 LEU A CA 1
ATOM 1545 C C . LEU A 1 198 ? -18.990 -2.421 17.350 1.00 95.00 198 LEU A C 1
ATOM 1547 O O . LEU A 1 198 ? -19.021 -2.947 18.460 1.00 95.00 198 LEU A O 1
ATOM 1551 N N . MET A 1 199 ? -19.429 -3.046 16.254 1.00 93.38 199 MET A N 1
ATOM 1552 C CA . MET A 1 199 ? -19.941 -4.420 16.250 1.00 93.38 199 MET A CA 1
ATOM 1553 C C . MET A 1 199 ? -18.863 -5.447 16.592 1.00 93.38 199 MET A C 1
ATOM 1555 O O . MET A 1 199 ? -19.186 -6.476 17.175 1.00 93.38 199 MET A O 1
ATOM 1559 N N . GLY A 1 200 ? -17.608 -5.186 16.221 1.00 93.94 200 GLY A N 1
ATOM 1560 C CA . GLY A 1 200 ? -16.509 -6.099 16.518 1.00 93.94 200 GLY A CA 1
ATOM 1561 C C . GLY A 1 200 ? -15.841 -5.881 17.879 1.00 93.94 200 GLY A C 1
ATOM 1562 O O . GLY A 1 200 ? -14.946 -6.645 18.235 1.00 93.94 200 GLY A O 1
ATOM 1563 N N . LEU A 1 201 ? -16.253 -4.869 18.652 1.00 95.38 201 LEU A N 1
ATOM 1564 C CA . LEU A 1 201 ? -15.780 -4.676 20.026 1.00 95.38 201 LEU A CA 1
ATOM 1565 C C . LEU A 1 201 ? -16.337 -5.752 20.962 1.00 95.38 201 LEU A C 1
ATOM 1567 O O . LEU A 1 201 ? -17.440 -6.263 20.769 1.00 95.38 201 LEU A O 1
ATOM 1571 N N . ASN A 1 202 ? -15.588 -6.049 22.022 1.00 94.62 202 ASN A N 1
ATOM 1572 C CA . ASN A 1 202 ? -16.040 -6.959 23.068 1.00 94.62 202 ASN A CA 1
ATOM 1573 C C . ASN A 1 202 ? -17.254 -6.412 23.830 1.00 94.62 202 ASN A C 1
ATOM 1575 O O . ASN A 1 202 ? -17.398 -5.201 24.004 1.00 94.62 202 ASN A O 1
ATOM 1579 N N . GLU A 1 203 ? -18.047 -7.325 24.401 1.00 91.06 203 GLU A N 1
ATOM 1580 C CA . GLU A 1 203 ? -19.242 -7.014 25.207 1.00 91.06 203 GLU A CA 1
ATOM 1581 C C . GLU A 1 203 ? -18.948 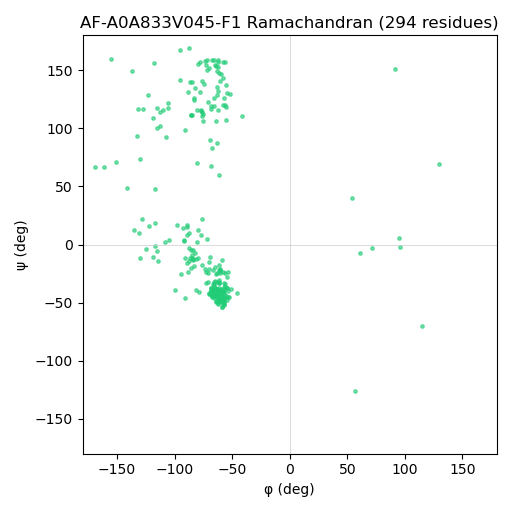-6.098 26.401 1.00 91.06 203 GLU A C 1
ATOM 1583 O O . GLU A 1 203 ? -19.799 -5.348 26.879 1.00 91.06 203 GLU A O 1
ATOM 1588 N N . THR A 1 204 ? -17.701 -6.100 26.877 1.00 91.94 204 THR A N 1
ATOM 1589 C CA . THR A 1 204 ? -17.264 -5.184 27.927 1.00 91.94 204 THR A CA 1
ATOM 1590 C C . THR A 1 204 ? -17.517 -3.726 27.530 1.00 91.94 204 THR A C 1
ATOM 1592 O O . THR A 1 204 ? -17.882 -2.929 28.394 1.00 91.94 204 THR A O 1
ATOM 1595 N N . TYR A 1 205 ? -17.408 -3.371 26.250 1.00 94.12 205 TYR A N 1
ATOM 1596 C CA . TYR A 1 205 ? -17.599 -2.018 25.724 1.00 94.12 205 TYR A CA 1
ATOM 1597 C C . TYR A 1 205 ? -19.057 -1.679 25.361 1.00 94.12 205 TYR A C 1
ATOM 1599 O O . TYR A 1 205 ? -19.309 -0.610 24.804 1.00 94.12 205 TYR A O 1
ATOM 1607 N N . ASP A 1 206 ? -20.038 -2.510 25.721 1.00 92.12 206 ASP A N 1
ATOM 1608 C CA . ASP A 1 206 ? -21.454 -2.303 25.378 1.00 92.12 206 ASP A CA 1
ATOM 1609 C C . ASP A 1 206 ? -22.007 -0.937 25.813 1.00 92.12 206 ASP A C 1
ATOM 1611 O O . ASP A 1 206 ? -22.767 -0.306 25.076 1.00 92.12 206 ASP A O 1
ATOM 1615 N N . GLY A 1 207 ? -21.579 -0.442 26.979 1.00 93.25 207 GLY A N 1
ATOM 1616 C CA . GLY A 1 207 ? -21.987 0.870 27.486 1.00 93.25 207 GLY A CA 1
ATOM 1617 C C . GLY A 1 207 ? -21.549 2.025 26.580 1.00 93.25 207 GLY A C 1
ATOM 1618 O O . GLY A 1 207 ? -22.377 2.850 26.194 1.00 93.25 207 GLY A O 1
ATOM 1619 N N . ILE A 1 208 ? -20.265 2.068 26.197 1.00 93.94 208 ILE A N 1
ATOM 1620 C CA . ILE A 1 208 ? -19.748 3.117 25.303 1.00 93.94 208 ILE A CA 1
ATOM 1621 C C . ILE A 1 208 ? -20.276 2.935 23.874 1.00 93.94 208 ILE A C 1
ATOM 1623 O O . ILE A 1 208 ? -20.578 3.920 23.205 1.00 93.94 208 ILE A O 1
ATOM 1627 N N . ARG A 1 209 ? -20.498 1.687 23.435 1.00 95.38 209 ARG A N 1
ATOM 1628 C CA . ARG A 1 209 ? -21.145 1.376 22.155 1.00 95.38 209 ARG A CA 1
ATOM 1629 C C . ARG A 1 209 ? -22.539 1.995 22.071 1.00 95.38 209 ARG A C 1
ATOM 1631 O O . ARG A 1 209 ? -22.829 2.697 21.107 1.00 95.38 209 ARG A O 1
ATOM 1638 N N . GLY A 1 210 ? -23.379 1.783 23.085 1.00 93.19 210 GLY A N 1
ATOM 1639 C CA . GLY A 1 210 ? -24.719 2.370 23.142 1.00 93.19 210 GLY A CA 1
ATOM 1640 C C . GLY A 1 210 ? -24.692 3.900 23.143 1.00 93.19 210 GLY A C 1
ATOM 1641 O O . GLY A 1 210 ? -25.454 4.525 22.411 1.00 93.19 210 GLY A O 1
ATOM 1642 N N . GLN A 1 211 ? -23.771 4.505 23.902 1.00 94.19 211 GLN A N 1
ATOM 1643 C CA . GLN A 1 211 ? -23.608 5.962 23.927 1.00 94.19 211 GLN A CA 1
ATOM 1644 C C . GLN A 1 211 ? -23.248 6.523 22.552 1.00 94.19 211 GLN A C 1
ATOM 1646 O O . GLN A 1 211 ? -23.884 7.480 22.120 1.00 94.19 211 GLN A O 1
ATOM 1651 N N . ILE A 1 212 ? -22.283 5.914 21.854 1.00 94.81 212 ILE A N 1
ATOM 1652 C CA . ILE A 1 212 ? -21.851 6.354 20.521 1.00 94.81 212 ILE A CA 1
ATOM 1653 C C . ILE A 1 212 ? -22.993 6.239 19.505 1.00 94.81 212 ILE A C 1
ATOM 1655 O O . ILE A 1 212 ? -23.208 7.175 18.742 1.00 94.81 212 ILE A O 1
ATOM 1659 N N . ILE A 1 213 ? -23.755 5.140 19.524 1.00 93.38 213 ILE A N 1
ATOM 1660 C CA . ILE A 1 213 ? -24.868 4.912 18.584 1.00 93.38 213 ILE A CA 1
ATOM 1661 C C . ILE A 1 213 ? -25.962 5.985 18.709 1.00 93.38 213 ILE A C 1
ATOM 1663 O O . ILE A 1 213 ? -26.600 6.329 17.718 1.00 93.38 213 ILE A O 1
ATOM 1667 N N . ILE A 1 214 ? -26.183 6.520 19.912 1.00 93.69 214 ILE A N 1
ATOM 1668 C CA . ILE A 1 214 ? -27.233 7.514 20.186 1.00 93.69 214 ILE A CA 1
ATOM 1669 C C . ILE A 1 214 ? -26.760 8.950 19.874 1.00 93.69 214 ILE A C 1
ATOM 1671 O O . ILE A 1 214 ? -27.572 9.876 19.829 1.00 93.69 214 ILE A O 1
ATOM 1675 N N . MET A 1 215 ? -25.462 9.173 19.638 1.00 91.75 215 MET A N 1
ATOM 1676 C CA . MET A 1 215 ? -24.943 10.502 19.300 1.00 91.75 215 MET A CA 1
ATOM 1677 C C . MET A 1 215 ? -25.536 11.011 17.978 1.00 91.75 215 MET A C 1
ATOM 1679 O O . MET A 1 215 ? -25.516 10.317 16.965 1.00 91.75 215 MET A O 1
ATOM 1683 N N . SER A 1 216 ? -26.006 12.262 17.975 1.00 87.31 216 SER A N 1
ATOM 1684 C CA . SER A 1 216 ? -26.485 12.954 16.775 1.00 87.31 216 SER A CA 1
ATOM 1685 C C . SER A 1 216 ? -25.781 14.311 16.633 1.00 87.31 216 SER A C 1
ATOM 1687 O O . SER A 1 216 ? -25.976 15.169 17.499 1.00 87.31 216 SER A O 1
ATOM 1689 N N . PRO A 1 217 ? -24.985 14.539 15.568 1.00 86.75 217 PRO A N 1
ATOM 1690 C CA . PRO A 1 217 ? -24.692 13.611 14.467 1.00 86.75 217 PRO A CA 1
ATOM 1691 C C . PRO A 1 217 ? -23.741 12.468 14.874 1.00 86.75 217 PRO A C 1
ATOM 1693 O O . PRO A 1 217 ? -22.980 12.598 15.839 1.00 86.75 217 PRO A O 1
ATOM 1696 N N . MET A 1 218 ? -23.780 11.364 14.114 1.00 89.81 218 MET A N 1
ATOM 1697 C CA . MET A 1 218 ? -22.879 10.216 14.285 1.00 89.81 218 MET A CA 1
ATOM 1698 C C . MET A 1 218 ? -21.417 10.697 14.233 1.00 89.81 218 MET A C 1
ATOM 1700 O O . MET A 1 218 ? -21.062 11.463 13.332 1.00 89.81 218 MET A O 1
ATOM 1704 N N . PRO A 1 219 ? -20.554 10.313 15.191 1.00 93.38 219 PRO A N 1
ATOM 1705 C CA . PRO A 1 219 ? -19.159 10.733 15.174 1.00 93.38 219 PRO A CA 1
ATOM 1706 C C . PRO A 1 219 ? -18.395 10.109 14.001 1.00 93.38 219 PRO A C 1
ATOM 1708 O O . PRO A 1 219 ? -18.761 9.054 13.493 1.00 93.38 219 PRO A O 1
ATOM 1711 N N . SER A 1 220 ? -17.273 10.728 13.624 1.00 93.00 220 SER A N 1
ATOM 1712 C CA . SER A 1 220 ? -16.313 10.096 12.719 1.00 93.00 220 SER A CA 1
ATOM 1713 C C . SER A 1 220 ? -15.721 8.828 13.334 1.00 93.00 220 SER A C 1
ATOM 1715 O O . SER A 1 220 ? -15.684 8.677 14.560 1.00 93.00 220 SER A O 1
ATOM 1717 N N . LEU A 1 221 ? -15.186 7.946 12.486 1.00 92.19 221 LEU A N 1
ATOM 1718 C CA . LEU A 1 221 ? -14.485 6.740 12.924 1.00 92.19 221 LEU A CA 1
ATOM 1719 C C . LEU A 1 221 ? -13.365 7.056 13.933 1.00 92.19 221 LEU A C 1
ATOM 1721 O O . LEU A 1 221 ? -13.314 6.437 14.992 1.00 92.19 221 LEU A O 1
ATOM 1725 N N . ASP A 1 222 ? -12.545 8.078 13.672 1.00 92.75 222 ASP A N 1
ATOM 1726 C CA . ASP A 1 222 ? -11.456 8.493 14.573 1.00 92.75 222 ASP A CA 1
ATOM 1727 C C . ASP A 1 222 ? -11.961 8.985 15.933 1.00 92.75 222 ASP A C 1
ATOM 1729 O O . ASP A 1 222 ? -11.363 8.718 16.981 1.00 92.75 222 ASP A O 1
ATOM 1733 N N . LYS A 1 223 ? -13.091 9.703 15.937 1.00 94.31 223 LYS A N 1
ATOM 1734 C CA . LYS A 1 223 ? -13.716 10.177 17.171 1.00 94.31 223 LYS A CA 1
ATOM 1735 C C . LYS A 1 223 ? -14.321 9.012 17.952 1.00 94.31 223 LYS A C 1
ATOM 1737 O O . LYS A 1 223 ? -14.131 8.952 19.163 1.00 94.31 223 LYS A O 1
ATOM 1742 N N . ALA A 1 224 ? -14.996 8.078 17.282 1.00 95.38 224 ALA A N 1
ATOM 1743 C CA . ALA A 1 224 ? -15.508 6.859 17.905 1.00 95.38 224 ALA A CA 1
ATOM 1744 C C . ALA A 1 224 ? -14.367 6.024 18.512 1.00 95.38 224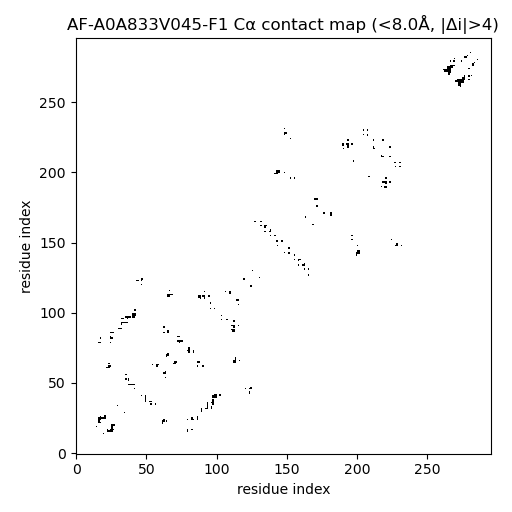 ALA A C 1
ATOM 1746 O O . ALA A 1 224 ? -14.443 5.644 19.679 1.00 95.38 224 ALA A O 1
ATOM 1747 N N . PHE A 1 225 ? -13.275 5.823 17.772 1.00 96.25 225 PHE A N 1
ATOM 1748 C CA . PHE A 1 225 ? -12.071 5.152 18.262 1.00 96.25 225 PHE A CA 1
ATOM 1749 C C . PHE A 1 225 ? -11.488 5.850 19.500 1.00 96.25 225 PHE A C 1
ATOM 1751 O O . PHE A 1 225 ? -11.234 5.201 20.513 1.00 96.25 225 PHE A O 1
ATOM 1758 N N . SER A 1 226 ? -11.360 7.179 19.466 1.00 95.88 226 SER A N 1
ATOM 1759 C CA . SER A 1 226 ? -10.841 7.970 20.591 1.00 95.88 226 SER A CA 1
ATOM 1760 C C . SER A 1 226 ? -11.690 7.827 21.860 1.00 95.88 226 SER A C 1
ATOM 1762 O O . SER A 1 226 ? -11.143 7.717 22.958 1.00 95.88 226 SER A O 1
ATOM 1764 N N . LEU A 1 227 ? -13.021 7.798 21.719 1.00 95.75 227 LEU A N 1
ATOM 1765 C CA . LEU A 1 227 ? -13.954 7.599 22.833 1.00 95.75 227 LEU A CA 1
ATOM 1766 C C . LEU A 1 227 ? -13.806 6.203 23.453 1.00 95.75 227 LEU A C 1
ATOM 1768 O O . LEU A 1 227 ? -13.736 6.075 24.675 1.00 95.75 227 LEU A O 1
ATOM 1772 N N . VAL A 1 228 ? -13.698 5.161 22.627 1.00 95.81 228 VAL A N 1
ATOM 1773 C CA . VAL A 1 228 ? -13.506 3.784 23.112 1.00 95.81 228 VAL A CA 1
ATOM 1774 C C . VAL A 1 228 ? -12.126 3.616 23.760 1.00 95.81 228 VAL A C 1
ATOM 1776 O O . VAL A 1 228 ? -12.014 2.995 24.814 1.00 95.81 228 VAL A O 1
ATOM 1779 N N . LEU A 1 229 ? -11.079 4.232 23.205 1.00 94.75 229 LEU A N 1
ATOM 1780 C CA . LEU A 1 229 ? -9.735 4.214 23.790 1.00 94.75 229 LEU A CA 1
ATOM 1781 C C . LEU A 1 229 ? -9.673 4.963 25.134 1.00 94.75 229 LEU A C 1
ATOM 1783 O O . LEU A 1 229 ? -8.927 4.596 26.045 1.00 94.75 229 LEU A O 1
ATOM 1787 N N . GLN A 1 230 ? -10.454 6.034 25.284 1.00 93.50 230 GLN A N 1
ATOM 1788 C CA . GLN A 1 230 ? -10.619 6.713 26.567 1.00 93.50 230 GLN A CA 1
ATOM 1789 C C . GLN A 1 230 ? -11.300 5.802 27.597 1.00 93.50 230 GLN A C 1
ATOM 1791 O O . GLN A 1 230 ? -10.829 5.729 28.733 1.00 93.50 230 GLN A O 1
ATOM 1796 N N . GLU A 1 231 ? -12.348 5.081 27.200 1.00 93.50 231 GLU A N 1
ATOM 1797 C CA . GLU A 1 231 ? -13.035 4.103 28.050 1.00 93.50 231 GLU A CA 1
ATOM 1798 C C . GLU A 1 231 ? -12.101 2.947 28.464 1.00 93.50 231 GLU A C 1
ATOM 1800 O O . GLU A 1 231 ? -12.069 2.576 29.638 1.00 93.50 231 GLU A O 1
ATOM 1805 N N . GLU A 1 232 ? -11.275 2.422 27.550 1.00 92.75 232 GLU A N 1
ATOM 1806 C CA . GLU A 1 232 ? -10.271 1.386 27.852 1.00 92.75 232 GLU A CA 1
ATOM 1807 C C . GLU A 1 232 ? -9.282 1.857 28.933 1.00 92.75 232 GLU A C 1
ATOM 1809 O O . GLU A 1 232 ? -9.078 1.168 29.937 1.00 92.75 232 GLU A O 1
ATOM 1814 N N . ARG A 1 233 ? -8.740 3.077 28.802 1.00 91.94 233 ARG A N 1
ATOM 1815 C CA . ARG A 1 233 ? -7.842 3.667 29.813 1.00 91.94 233 ARG A CA 1
ATOM 1816 C C . ARG A 1 233 ? -8.527 3.880 31.160 1.00 91.94 233 ARG A C 1
ATOM 1818 O O . ARG A 1 233 ? -7.928 3.611 32.201 1.00 91.94 233 ARG A O 1
ATOM 1825 N N . GLN A 1 234 ? -9.776 4.348 31.167 1.00 88.94 234 GLN A N 1
ATOM 1826 C CA . GLN A 1 234 ? -10.531 4.528 32.411 1.00 88.94 234 GLN A CA 1
ATOM 1827 C C . GLN A 1 234 ? -10.786 3.198 33.119 1.00 88.94 234 GLN A C 1
ATOM 1829 O O . GLN A 1 234 ? -10.687 3.122 34.343 1.00 88.94 234 GLN A O 1
ATOM 1834 N N . ARG A 1 235 ? -11.076 2.135 32.368 1.00 86.62 235 ARG A N 1
ATOM 1835 C CA . ARG A 1 235 ? -11.258 0.788 32.919 1.00 86.62 235 ARG A CA 1
ATOM 1836 C C . ARG A 1 235 ? -9.976 0.235 33.504 1.00 86.62 235 ARG A C 1
ATOM 1838 O O . ARG A 1 235 ? -10.004 -0.239 34.633 1.00 86.62 235 ARG A O 1
ATOM 1845 N N . GLN A 1 236 ? -8.860 0.355 32.790 1.00 84.75 236 GLN A N 1
ATOM 1846 C CA . GLN A 1 236 ? -7.549 -0.045 33.304 1.00 84.75 236 GLN A CA 1
ATOM 1847 C C . GLN A 1 236 ? -7.204 0.705 34.598 1.00 84.75 236 GLN A C 1
ATOM 1849 O O . GLN A 1 236 ? -6.764 0.086 35.563 1.00 84.75 236 GLN A O 1
ATOM 1854 N N . ALA A 1 237 ? -7.489 2.010 34.667 1.00 83.62 237 ALA A N 1
ATOM 1855 C CA . ALA A 1 237 ? -7.306 2.793 35.887 1.00 83.62 237 ALA A CA 1
ATOM 1856 C C . ALA A 1 237 ? -8.222 2.326 37.033 1.00 83.62 237 ALA A C 1
ATOM 1858 O O . ALA A 1 237 ? -7.765 2.195 38.163 1.00 83.62 237 ALA A O 1
ATOM 1859 N N . ARG A 1 238 ? -9.500 2.021 36.764 1.00 79.12 238 ARG A N 1
ATOM 1860 C CA . ARG A 1 238 ? -10.432 1.484 37.777 1.00 79.12 238 ARG A CA 1
ATOM 1861 C C . ARG A 1 238 ? -9.998 0.113 38.293 1.00 79.12 238 ARG A C 1
ATOM 1863 O O . ARG A 1 238 ? -10.074 -0.119 39.493 1.00 79.12 238 ARG A O 1
ATOM 1870 N N . VAL A 1 239 ? -9.507 -0.759 37.414 1.00 73.69 239 VAL A N 1
ATOM 1871 C CA . VAL A 1 239 ? -8.943 -2.066 37.785 1.00 73.69 239 VAL A CA 1
ATOM 1872 C C . VAL A 1 239 ? -7.670 -1.898 38.620 1.00 73.69 239 VAL A C 1
ATOM 1874 O O . VAL A 1 239 ? -7.488 -2.630 39.582 1.00 73.69 239 VAL A O 1
ATOM 1877 N N . ALA A 1 240 ? -6.830 -0.903 38.322 1.00 63.38 240 ALA A N 1
ATOM 1878 C CA . ALA A 1 240 ? -5.638 -0.594 39.116 1.00 63.38 240 ALA A CA 1
ATOM 1879 C C . ALA A 1 240 ? -5.952 0.019 40.496 1.00 63.38 240 ALA A C 1
ATOM 1881 O O . ALA A 1 240 ? -5.137 -0.081 41.411 1.00 63.38 240 ALA A O 1
ATOM 1882 N N . ILE A 1 241 ? -7.116 0.665 40.648 1.00 60.78 241 ILE A N 1
ATOM 1883 C CA . ILE A 1 241 ? -7.583 1.258 41.913 1.00 60.78 241 ILE A CA 1
ATOM 1884 C C . ILE A 1 241 ? -8.309 0.231 42.790 1.00 60.78 241 ILE A C 1
ATOM 1886 O O . ILE A 1 241 ? -8.392 0.439 44.001 1.00 60.78 241 ILE A O 1
ATOM 1890 N N . LEU A 1 242 ? -8.801 -0.882 42.231 1.00 53.41 242 LEU A N 1
ATOM 1891 C CA . LEU A 1 242 ? -9.224 -2.007 43.058 1.00 53.41 242 LEU A CA 1
ATOM 1892 C C . LEU A 1 242 ? -7.981 -2.497 43.816 1.00 53.41 242 LEU A C 1
ATOM 1894 O O . LEU A 1 242 ? -7.037 -2.985 43.189 1.00 53.41 242 LEU A O 1
ATOM 1898 N N . PRO A 1 243 ? -7.945 -2.398 45.160 1.00 47.66 243 PRO A N 1
ATOM 1899 C CA . PRO A 1 243 ? -6.971 -3.170 45.904 1.00 47.66 243 PRO A CA 1
ATOM 1900 C C . PRO A 1 243 ? -7.196 -4.636 45.527 1.00 47.66 243 PRO A C 1
ATOM 1902 O O . PRO A 1 243 ? -8.305 -5.018 45.144 1.00 47.66 243 PRO A O 1
ATOM 1905 N N . ALA A 1 244 ? -6.182 -5.477 45.696 1.00 52.09 244 ALA A N 1
ATOM 1906 C CA . ALA A 1 244 ? -6.341 -6.926 45.759 1.00 52.09 244 ALA A CA 1
ATOM 1907 C C . ALA A 1 244 ? -7.234 -7.327 46.964 1.00 52.09 244 ALA A C 1
ATOM 1909 O O . ALA A 1 244 ? -6.808 -8.014 47.889 1.00 52.09 244 ALA A O 1
ATOM 1910 N N . ALA A 1 245 ? -8.476 -6.849 46.997 1.00 50.16 245 ALA A N 1
ATOM 1911 C CA . ALA A 1 245 ? -9.426 -6.956 48.088 1.00 50.16 245 ALA A CA 1
ATOM 1912 C C . ALA A 1 245 ? -10.275 -8.226 47.981 1.00 50.16 245 ALA A C 1
ATOM 1914 O O . ALA A 1 245 ? -11.258 -8.354 48.697 1.00 50.16 245 ALA A O 1
ATOM 1915 N N . GLU A 1 246 ? -9.870 -9.186 47.148 1.00 47.84 246 GLU A N 1
ATOM 1916 C CA . GLU A 1 246 ? -10.430 -10.541 47.153 1.00 47.84 246 GLU A CA 1
ATOM 1917 C C . GLU A 1 246 ? -9.353 -11.634 47.245 1.00 47.84 246 GLU A C 1
ATOM 1919 O O . GLU A 1 246 ? -9.607 -12.791 46.932 1.00 47.84 246 GLU A O 1
ATOM 1924 N N . SER A 1 247 ? -8.157 -11.304 47.756 1.00 48.44 247 SER A N 1
ATOM 1925 C CA . SER A 1 247 ? -7.186 -12.325 48.197 1.00 48.44 247 SER A CA 1
ATOM 1926 C C . SER A 1 247 ? -6.601 -12.091 49.596 1.00 48.44 247 SER A C 1
ATOM 1928 O O . SER A 1 247 ? -5.708 -12.819 50.020 1.00 48.44 247 SER A O 1
ATOM 1930 N N . CYS A 1 248 ? -7.151 -11.140 50.359 1.00 44.88 248 CYS A N 1
ATOM 1931 C CA . CYS A 1 248 ? -6.777 -10.876 51.753 1.00 44.88 248 CYS A CA 1
ATOM 1932 C C . CYS A 1 248 ? -7.948 -11.113 52.723 1.00 44.88 248 CYS A C 1
ATOM 1934 O O . CYS A 1 248 ? -8.205 -10.301 53.605 1.00 44.88 248 CYS A O 1
ATOM 1936 N N . ALA A 1 249 ? -8.647 -12.245 52.606 1.00 46.97 249 ALA A N 1
ATOM 1937 C CA . ALA A 1 249 ? -9.544 -12.719 53.669 1.00 46.97 249 ALA A CA 1
ATOM 1938 C C . ALA A 1 249 ? -8.794 -13.443 54.816 1.00 46.97 249 ALA A C 1
ATOM 1940 O O . ALA A 1 249 ? -9.418 -13.911 55.762 1.00 46.97 249 ALA A O 1
ATOM 1941 N N . LEU A 1 250 ? -7.456 -13.529 54.773 1.00 52.34 250 LEU A N 1
ATOM 1942 C CA . LEU A 1 250 ? -6.646 -14.252 55.765 1.00 52.34 250 LEU A CA 1
ATOM 1943 C C . LEU A 1 250 ? -5.331 -13.534 56.123 1.00 52.34 250 LEU A C 1
ATOM 1945 O O . LEU A 1 250 ? -4.283 -14.161 56.116 1.00 52.34 250 LEU A O 1
ATOM 1949 N N . ALA A 1 251 ? -5.344 -12.235 56.440 1.00 49.22 251 ALA A N 1
ATOM 1950 C CA . ALA A 1 251 ? -4.222 -11.606 57.164 1.00 49.22 251 ALA A CA 1
ATOM 1951 C C . ALA A 1 251 ? -4.547 -10.183 57.652 1.00 49.22 251 ALA A C 1
ATOM 1953 O O . ALA A 1 251 ? -3.944 -9.212 57.209 1.00 49.22 251 ALA A O 1
ATOM 1954 N N . ALA A 1 252 ? -5.479 -10.027 58.594 1.00 40.53 252 ALA A N 1
ATOM 1955 C CA . ALA A 1 252 ? -5.573 -8.781 59.360 1.00 40.53 252 ALA A CA 1
ATOM 1956 C C . ALA A 1 252 ? -6.136 -9.020 60.765 1.00 40.53 252 ALA A C 1
ATOM 1958 O O . ALA A 1 252 ? -7.253 -8.633 61.079 1.00 40.53 252 ALA A O 1
ATOM 1959 N N . SER A 1 253 ? -5.340 -9.651 61.631 1.00 42.25 253 SER A N 1
ATOM 1960 C CA . SER A 1 253 ? -5.366 -9.330 63.064 1.00 42.25 253 SER A CA 1
ATOM 1961 C C . SER A 1 253 ? -4.093 -9.835 63.745 1.00 42.25 253 SER A C 1
ATOM 1963 O O . SER A 1 253 ? -4.128 -10.728 64.593 1.00 42.25 253 SER A O 1
ATOM 1965 N N . HIS A 1 254 ? -2.947 -9.251 63.397 1.00 49.03 254 HIS A N 1
ATOM 1966 C CA . HIS A 1 254 ? -1.781 -9.326 64.270 1.00 49.03 254 HIS A CA 1
ATOM 1967 C C . HIS A 1 254 ? -1.151 -7.944 64.430 1.00 49.03 254 HIS A C 1
ATOM 1969 O O . HIS A 1 254 ? -0.356 -7.505 63.610 1.00 49.03 254 HIS A O 1
ATOM 1975 N N . ASN A 1 255 ? -1.603 -7.282 65.500 1.00 42.09 255 ASN A N 1
ATOM 1976 C CA . ASN A 1 255 ? -0.965 -6.222 66.291 1.00 42.09 255 ASN A CA 1
ATOM 1977 C C . ASN A 1 255 ? -1.855 -4.995 66.507 1.00 42.09 255 ASN A C 1
ATOM 1979 O O . ASN A 1 255 ? -1.560 -3.885 66.081 1.00 42.09 255 ASN A O 1
ATOM 1983 N N . GLN A 1 256 ? -2.904 -5.195 67.306 1.00 37.53 256 GLN A N 1
ATOM 1984 C CA . GLN A 1 256 ? -3.255 -4.209 68.322 1.00 37.53 256 GLN A CA 1
ATOM 1985 C C . GLN A 1 256 ? -3.065 -4.850 69.693 1.00 37.53 256 GLN A C 1
ATOM 1987 O O . GLN A 1 256 ? -3.907 -5.590 70.197 1.00 37.53 256 GLN A O 1
ATOM 1992 N N . THR A 1 257 ? -1.934 -4.538 70.316 1.00 47.69 257 THR A N 1
ATOM 1993 C CA . THR A 1 257 ? -1.775 -4.600 71.764 1.00 47.69 257 THR A CA 1
ATOM 1994 C C . THR A 1 257 ? -2.728 -3.585 72.395 1.00 47.69 257 THR A C 1
ATOM 1996 O O . THR A 1 257 ? -2.361 -2.444 72.665 1.00 47.69 257 THR A O 1
ATOM 1999 N N . LYS A 1 258 ? -3.969 -4.002 72.644 1.00 39.41 258 LYS A N 1
ATOM 2000 C CA . LYS A 1 258 ? -4.817 -3.422 73.685 1.00 39.41 258 LYS A CA 1
ATOM 2001 C C . LYS A 1 258 ? -5.146 -4.533 74.670 1.00 39.41 258 LYS A C 1
ATOM 2003 O O . LYS A 1 258 ? -5.862 -5.476 74.348 1.00 39.41 258 LYS A O 1
ATOM 2008 N N . LYS A 1 259 ? -4.545 -4.426 75.861 1.00 46.25 259 LYS A N 1
ATOM 2009 C CA . LYS A 1 259 ? -4.889 -5.185 77.069 1.00 46.25 259 LYS A CA 1
ATOM 2010 C C . LYS A 1 259 ? -6.414 -5.261 77.180 1.00 46.25 259 LYS A C 1
ATOM 2012 O O . LYS A 1 259 ? -7.056 -4.246 77.422 1.00 46.25 259 LYS A O 1
ATOM 2017 N N . LYS A 1 260 ? -6.977 -6.454 76.986 1.00 40.09 260 LYS A N 1
ATOM 2018 C CA . LYS A 1 260 ? -8.356 -6.749 77.364 1.00 40.09 260 LYS A CA 1
ATOM 2019 C C . LYS A 1 260 ? -8.316 -7.140 78.836 1.00 40.09 260 LYS A C 1
ATOM 2021 O O . LYS A 1 260 ? -7.688 -8.141 79.187 1.00 40.09 260 LYS A O 1
ATOM 2026 N N . ASP A 1 261 ? -8.884 -6.285 79.676 1.00 47.12 261 ASP A N 1
ATOM 2027 C CA . ASP A 1 261 ? -8.968 -6.490 81.115 1.00 47.12 261 ASP A CA 1
ATOM 2028 C C . ASP A 1 261 ? -9.557 -7.869 81.434 1.00 47.12 261 ASP A C 1
ATOM 2030 O O . ASP A 1 261 ? -10.593 -8.279 80.911 1.00 47.12 261 ASP A O 1
ATOM 2034 N N . LYS A 1 262 ? -8.856 -8.605 82.298 1.00 50.28 262 LYS A N 1
ATOM 2035 C CA . LYS A 1 262 ? -9.192 -9.963 82.757 1.00 50.28 262 LYS A CA 1
ATOM 2036 C C . LYS A 1 262 ? -10.327 -9.973 83.798 1.00 50.28 262 LYS A C 1
ATOM 2038 O O . LYS A 1 262 ? -10.432 -10.923 84.570 1.00 50.28 262 LYS A O 1
ATOM 2043 N N . SER A 1 263 ? -11.151 -8.929 83.852 1.00 52.78 263 SER A N 1
ATOM 2044 C CA . SER A 1 263 ? -12.199 -8.752 84.863 1.00 52.78 263 SER A CA 1
ATOM 2045 C C . SER A 1 263 ? -13.541 -9.394 84.499 1.00 52.78 263 SER A C 1
ATOM 2047 O O . SER A 1 263 ? -14.348 -9.592 85.398 1.00 52.78 263 SER A O 1
ATOM 2049 N N . ASP A 1 264 ? -13.761 -9.792 83.239 1.00 54.00 264 ASP A N 1
ATOM 2050 C CA . ASP A 1 264 ? -15.107 -10.169 82.760 1.00 54.00 264 ASP A CA 1
ATOM 2051 C C . ASP A 1 264 ? -15.330 -11.674 82.512 1.00 54.00 264 ASP A C 1
ATOM 2053 O O . ASP A 1 264 ? -16.402 -12.101 82.089 1.00 54.00 264 ASP A O 1
ATOM 2057 N N . LEU A 1 265 ? -14.331 -12.526 82.774 1.00 62.69 265 LEU A N 1
ATOM 2058 C CA . LEU A 1 265 ? -14.497 -13.981 82.648 1.00 62.69 265 LEU A CA 1
ATOM 2059 C C . LEU A 1 265 ? -14.952 -14.602 83.969 1.00 62.69 265 LEU A C 1
ATOM 2061 O O . LEU A 1 265 ? -14.125 -14.882 84.829 1.00 62.69 265 LEU A O 1
ATOM 2065 N N . THR A 1 266 ? -16.245 -14.859 84.134 1.00 68.19 266 THR A N 1
ATOM 2066 C CA . THR A 1 266 ? -16.793 -15.593 85.285 1.00 68.19 266 THR A CA 1
ATOM 2067 C C . THR A 1 266 ? -16.810 -17.102 85.044 1.00 68.19 266 THR A C 1
ATOM 2069 O O . THR A 1 266 ? -17.252 -17.606 84.010 1.00 68.19 266 THR A O 1
ATOM 2072 N N . CYS A 1 267 ? -16.310 -17.862 86.017 1.00 74.62 267 CYS A N 1
ATOM 2073 C CA . CYS A 1 267 ? -16.279 -19.314 85.932 1.00 74.62 267 CYS A CA 1
ATOM 2074 C C . CYS A 1 267 ? -17.667 -19.898 86.217 1.00 74.62 267 CYS A C 1
ATOM 2076 O O . CYS A 1 267 ? -18.121 -19.877 87.361 1.00 74.62 267 CYS A O 1
ATOM 2078 N N . TYR A 1 268 ? -18.274 -20.543 85.219 1.00 71.12 268 TYR A N 1
ATOM 2079 C CA . TYR A 1 268 ? -19.586 -21.201 85.329 1.00 71.12 268 TYR A CA 1
ATOM 2080 C C . TYR A 1 268 ? -19.713 -22.217 86.480 1.00 71.12 268 TYR A C 1
ATOM 2082 O O . TYR A 1 268 ? -20.816 -22.486 86.937 1.00 71.12 268 TYR A O 1
ATOM 2090 N N . ASN A 1 269 ? -18.602 -22.789 86.959 1.00 69.81 269 ASN A N 1
ATOM 2091 C CA . ASN A 1 269 ? -18.628 -23.812 88.010 1.00 69.81 269 ASN A CA 1
ATOM 2092 C C . ASN A 1 269 ? -18.431 -23.284 89.445 1.00 69.81 269 ASN A C 1
ATOM 2094 O O . ASN A 1 269 ? -18.850 -23.931 90.397 1.00 69.81 269 ASN A O 1
ATOM 2098 N N . CYS A 1 270 ? -17.763 -22.142 89.639 1.00 76.06 270 CYS A N 1
ATOM 2099 C CA . CYS A 1 270 ? -17.487 -21.607 90.984 1.00 76.06 270 CYS A CA 1
ATOM 2100 C C . CYS A 1 270 ? -17.975 -20.170 91.185 1.00 76.06 270 CYS A C 1
ATOM 2102 O O . CYS A 1 270 ? -17.825 -19.634 92.281 1.00 76.06 270 CYS A O 1
ATOM 2104 N N . GLY A 1 271 ? -18.511 -19.544 90.134 1.00 69.88 271 GLY A N 1
ATOM 2105 C CA . GLY A 1 271 ? -19.042 -18.184 90.134 1.00 69.88 271 GLY A CA 1
ATOM 2106 C C . GLY A 1 271 ? -17.993 -17.075 90.242 1.00 69.88 271 GLY A C 1
ATOM 2107 O O . GLY A 1 271 ? -18.354 -15.906 90.188 1.00 69.88 271 GLY A O 1
ATOM 2108 N N . LYS A 1 272 ? -16.699 -17.394 90.392 1.00 70.69 272 LYS A N 1
ATOM 2109 C CA . LYS A 1 272 ? -15.641 -16.383 90.554 1.00 70.69 272 LYS A CA 1
ATOM 2110 C C . LYS A 1 272 ? -15.144 -15.858 89.206 1.00 70.69 272 LYS A C 1
ATOM 2112 O O . LYS A 1 272 ? -14.953 -16.634 88.269 1.00 70.69 272 LYS A O 1
ATOM 2117 N N . ALA A 1 273 ? -14.903 -14.550 89.136 1.00 69.12 273 ALA A N 1
ATOM 2118 C CA . ALA A 1 273 ? -14.328 -13.878 87.974 1.00 69.12 273 ALA A CA 1
ATOM 2119 C C . ALA A 1 273 ? -12.827 -14.197 87.789 1.00 69.12 273 ALA A C 1
ATOM 2121 O O . ALA A 1 273 ? -12.138 -14.620 88.719 1.00 69.12 273 ALA A O 1
ATOM 2122 N N . GLY A 1 274 ? -12.321 -14.007 86.573 1.00 71.44 274 GLY A N 1
ATOM 2123 C CA . GLY A 1 274 ? -10.926 -14.173 86.169 1.00 71.44 274 GLY A CA 1
ATOM 2124 C C . GLY A 1 274 ? -10.536 -15.526 85.552 1.00 71.44 274 GLY A C 1
ATOM 2125 O O . GLY A 1 274 ? -9.376 -15.673 85.163 1.00 71.44 274 GLY A O 1
ATOM 2126 N N . HIS A 1 275 ? -11.435 -16.515 85.438 1.00 72.62 275 HIS A N 1
ATOM 2127 C CA . HIS A 1 275 ? -11.116 -17.822 84.831 1.00 72.62 275 HIS A CA 1
ATOM 2128 C C . HIS A 1 275 ? -12.342 -18.560 84.263 1.00 72.62 275 HIS A C 1
ATOM 2130 O O . HIS A 1 275 ? -13.474 -18.288 84.649 1.00 72.62 275 HIS A O 1
ATOM 2136 N N . THR A 1 276 ? -12.120 -19.515 83.353 1.00 76.56 276 THR A N 1
ATOM 2137 C CA . THR A 1 276 ? -13.158 -20.406 82.795 1.00 76.56 276 THR A CA 1
ATOM 2138 C C . THR A 1 276 ? -13.225 -21.738 83.550 1.00 76.56 276 THR A C 1
ATOM 2140 O O . THR A 1 276 ? -12.323 -22.070 84.324 1.00 76.56 276 THR A O 1
ATOM 2143 N N . LYS A 1 277 ? -14.289 -22.526 83.319 1.00 70.75 277 LYS A N 1
ATOM 2144 C CA . LYS A 1 277 ? -14.524 -23.838 83.958 1.00 70.75 277 LYS A CA 1
ATOM 2145 C C . LYS A 1 277 ? -13.316 -24.775 83.848 1.00 70.75 277 LYS A C 1
ATOM 2147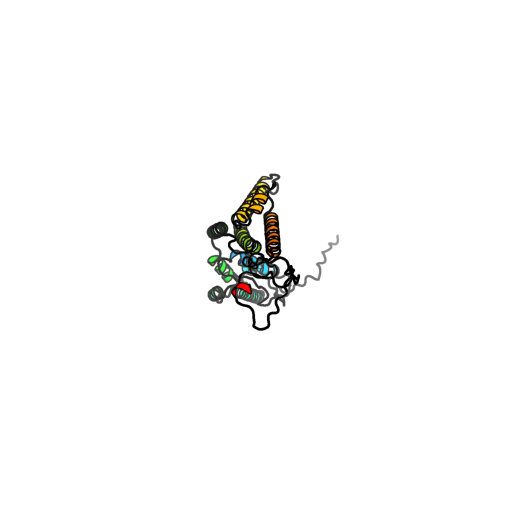 O O . LYS A 1 277 ? -12.972 -25.433 84.825 1.00 70.75 277 LYS A O 1
ATOM 2152 N N . ASP A 1 278 ? -12.632 -24.752 82.709 1.00 70.50 278 ASP A N 1
ATOM 2153 C CA . ASP A 1 278 ? -11.497 -25.633 82.394 1.00 70.50 278 ASP A CA 1
ATOM 2154 C C . ASP A 1 278 ? -10.237 -25.312 83.207 1.00 70.50 278 ASP A C 1
ATOM 2156 O O . ASP A 1 278 ? -9.311 -26.111 83.252 1.00 70.50 278 ASP A O 1
ATOM 2160 N N . LYS A 1 279 ? -10.192 -24.139 83.853 1.00 68.88 279 LYS A N 1
ATOM 2161 C CA . LYS A 1 279 ? -9.101 -23.694 84.737 1.00 68.88 279 LYS A CA 1
ATOM 2162 C C . LYS A 1 279 ? -9.570 -23.497 86.180 1.00 68.88 279 LYS A C 1
ATOM 2164 O O . LYS A 1 279 ? -8.930 -22.795 86.960 1.00 68.88 279 LYS A O 1
ATOM 2169 N N . CYS A 1 280 ? -10.714 -24.078 86.540 1.00 74.31 280 CYS A N 1
ATOM 2170 C CA . CYS A 1 280 ? -11.279 -23.944 87.872 1.00 74.31 280 CYS A CA 1
ATOM 2171 C C . CYS A 1 280 ? -10.534 -24.832 88.871 1.00 74.31 280 CYS A C 1
ATOM 2173 O O . CYS A 1 280 ? -10.638 -26.056 88.826 1.00 74.31 280 CYS A O 1
ATOM 2175 N N . TYR A 1 281 ? -9.855 -24.217 89.839 1.00 74.88 281 TYR A N 1
ATOM 2176 C CA . TYR A 1 281 ? -9.133 -24.941 90.892 1.00 74.88 281 TYR A CA 1
ATOM 2177 C C . TYR A 1 281 ? -10.037 -25.828 91.767 1.00 74.88 281 TYR A C 1
ATOM 2179 O O . TYR A 1 281 ? -9.570 -26.810 92.329 1.00 74.88 281 TYR A O 1
ATOM 2187 N N . ARG A 1 282 ? -11.352 -25.550 91.829 1.00 69.56 282 ARG A N 1
ATOM 2188 C CA . ARG A 1 282 ? -12.320 -26.451 92.484 1.00 69.56 282 ARG A CA 1
ATOM 2189 C C . ARG A 1 282 ? -12.565 -27.757 91.716 1.00 69.56 282 ARG A C 1
ATOM 2191 O O . ARG A 1 282 ? -13.050 -28.699 92.324 1.00 69.56 282 ARG A O 1
ATOM 2198 N N . LEU A 1 283 ? -12.274 -27.803 90.412 1.00 70.25 283 LEU A N 1
ATOM 2199 C CA . LEU A 1 283 ? -12.394 -29.012 89.583 1.00 70.25 283 LEU A CA 1
ATOM 2200 C C . LEU A 1 283 ? -11.047 -29.705 89.375 1.00 70.25 283 LEU A C 1
ATOM 2202 O O . LEU A 1 283 ? -10.985 -30.926 89.396 1.00 70.25 283 LEU A O 1
ATOM 2206 N N . ILE A 1 284 ? -9.979 -28.931 89.178 1.00 74.00 284 ILE A N 1
ATOM 2207 C CA . ILE A 1 284 ? -8.636 -29.459 88.886 1.00 74.00 284 ILE A CA 1
ATOM 2208 C C . ILE A 1 284 ? -7.894 -29.872 90.168 1.00 74.00 284 ILE A C 1
ATOM 2210 O O . ILE A 1 284 ? -6.956 -30.660 90.115 1.00 74.00 284 ILE A O 1
ATOM 2214 N N . GLY A 1 285 ? -8.340 -29.377 91.325 1.00 65.31 285 GLY A N 1
ATOM 2215 C CA . GLY A 1 285 ? -7.643 -29.530 92.596 1.00 65.31 285 GLY A CA 1
ATOM 2216 C C . GLY A 1 285 ? -6.689 -28.365 92.855 1.00 65.31 285 GLY A C 1
ATOM 2217 O O . GLY A 1 285 ? -6.187 -27.712 91.935 1.00 65.31 285 GLY A O 1
ATOM 2218 N N . PHE A 1 286 ? -6.473 -28.067 94.133 1.00 70.25 286 PHE A N 1
ATOM 2219 C CA . PHE A 1 286 ? -5.546 -27.024 94.558 1.00 70.25 286 PHE A CA 1
ATOM 2220 C C . PHE A 1 286 ? -4.134 -27.606 94.682 1.00 70.25 286 PHE A C 1
ATOM 2222 O O . PHE A 1 286 ? -3.959 -28.724 95.162 1.00 70.25 286 PHE A O 1
ATOM 2229 N N . LEU A 1 287 ? -3.128 -26.845 94.247 1.00 65.31 287 LEU A N 1
ATOM 2230 C CA . LEU A 1 287 ? -1.723 -27.199 94.463 1.00 65.31 287 LEU A CA 1
ATOM 2231 C C . LEU A 1 287 ? -1.404 -27.209 95.974 1.00 65.31 287 LEU A C 1
ATOM 2233 O O . LEU A 1 287 ? -2.050 -26.469 96.719 1.00 65.31 287 LEU A O 1
ATOM 2237 N N . PRO A 1 288 ? -0.406 -27.990 96.431 1.00 56.09 288 PRO A N 1
ATOM 2238 C CA . PRO A 1 288 ? -0.133 -28.204 97.859 1.00 56.09 288 PRO A CA 1
ATOM 2239 C C . PRO A 1 288 ? 0.071 -26.923 98.688 1.00 56.09 288 PRO A C 1
ATOM 2241 O O . PRO A 1 288 ? -0.277 -26.901 99.863 1.00 56.09 288 PRO A O 1
ATOM 2244 N N . ASP A 1 289 ? 0.552 -25.839 98.069 1.00 58.44 289 ASP A N 1
ATOM 2245 C CA . ASP A 1 289 ? 0.842 -24.561 98.738 1.00 58.44 289 ASP A CA 1
ATOM 2246 C C . ASP A 1 289 ? -0.278 -23.506 98.604 1.00 58.44 289 ASP A C 1
ATOM 2248 O O . ASP A 1 289 ? -0.058 -22.305 98.803 1.00 58.44 289 ASP A O 1
ATOM 2252 N N . PHE A 1 290 ? -1.498 -23.910 98.233 1.00 63.91 290 PHE A N 1
ATOM 2253 C CA . PHE A 1 290 ? -2.588 -22.965 97.994 1.00 63.91 290 PHE A CA 1
ATOM 2254 C C . PHE A 1 290 ? -3.170 -22.406 99.303 1.00 63.91 290 PHE A C 1
ATOM 2256 O O . PHE A 1 290 ? -3.923 -23.065 100.019 1.00 63.91 290 PHE A O 1
ATOM 2263 N N . LYS A 1 291 ? -2.859 -21.142 99.606 1.00 56.88 291 LYS A N 1
ATOM 2264 C CA . LYS A 1 291 ? -3.388 -20.433 100.780 1.00 56.88 291 LYS A CA 1
ATOM 2265 C C . LYS A 1 291 ? -4.837 -19.994 100.546 1.00 56.88 291 LYS A C 1
ATOM 2267 O O . LYS A 1 291 ? -5.111 -19.133 99.710 1.00 56.88 291 LYS A O 1
ATOM 2272 N N . HIS A 1 292 ? -5.779 -20.558 101.302 1.00 53.66 292 HIS A N 1
ATOM 2273 C CA . HIS A 1 292 ? -7.173 -20.115 101.289 1.00 53.66 292 HIS A CA 1
ATOM 2274 C C . HIS A 1 292 ? -7.328 -18.808 102.076 1.00 53.66 292 HIS A C 1
ATOM 2276 O O . HIS A 1 292 ? -7.250 -18.804 103.300 1.00 53.66 292 HIS A O 1
ATOM 2282 N N . HIS A 1 293 ? -7.602 -17.700 101.388 1.00 47.62 293 HIS A N 1
ATOM 2283 C CA . HIS A 1 293 ? -8.132 -16.506 102.043 1.00 47.62 293 HIS A CA 1
ATOM 2284 C C . HIS A 1 293 ? -9.658 -16.622 102.140 1.00 47.62 293 HIS A C 1
ATOM 2286 O O . HIS A 1 293 ? -10.355 -16.620 101.122 1.00 47.62 293 HIS A O 1
ATOM 2292 N N . SER A 1 294 ? -10.169 -16.773 103.363 1.00 31.52 294 SER A N 1
ATOM 2293 C CA . SER A 1 294 ? -11.594 -16.678 103.682 1.00 31.52 294 SER A CA 1
ATOM 2294 C C . SER A 1 294 ? -11.985 -15.214 103.855 1.00 31.52 294 SER A C 1
ATOM 2296 O O . SER A 1 294 ? -11.416 -14.523 104.698 1.00 31.52 294 SER A O 1
ATOM 2298 N N . SER A 1 295 ? -12.972 -14.754 103.100 1.00 34.94 295 SER A N 1
ATOM 2299 C CA . SER A 1 295 ? -13.682 -13.504 103.368 1.00 34.94 295 SER A CA 1
ATOM 2300 C C . SER A 1 295 ? -15.132 -13.859 103.688 1.00 34.94 295 SER A C 1
ATOM 2302 O O . SER A 1 295 ? -15.787 -14.492 102.853 1.00 34.94 295 SER A O 1
ATOM 2304 N N . ALA A 1 296 ? -15.551 -13.529 104.914 1.00 31.23 296 ALA A N 1
ATOM 2305 C CA . ALA A 1 296 ? -16.946 -13.489 105.349 1.00 31.23 296 ALA A CA 1
ATOM 2306 C C . ALA A 1 296 ? -17.727 -12.408 104.588 1.00 31.23 296 ALA A C 1
ATOM 2308 O O . ALA A 1 296 ? -17.072 -11.449 104.114 1.00 31.23 296 ALA A O 1
#

InterPro domains:
  IPR001878 Zinc finger, CCHC-type [PS50158] (267-280)
  IPR005162 Retrotransposon-derived protein PEG10, N-terminal capsid-like domain [PF03732] (94-201)
  IPR029472 Retrotransposon Copia-like, N-terminal [PF14244] (28-75)
  IPR036875 Zinc finger, CCHC-type superfamily [SSF57756] (254-286)

pLDDT: mean 80.54, std 16.77, range [31.23, 96.25]

Radius of gyration: 41.23 Å; Cα contacts (8 Å, |Δi|>4): 212; chains: 1; bounding box: 53×79×147 Å

Mean predicted aligned error: 15.79 Å

Foldseek 3Di:
DDDDDDDPDPPPPPDPLCGDQPRLLHDDPPLDLPQQEDPPAAPQQCLLVLVVSLCVSCVVSSNNCLQVVVDPQDDPPDPSNVSNLVSQVSLLSSNLNRHDPVLNVVCVPPSGNNVSNVVSCVRRVDDLVVSLVVLVVVLVPQACPVHDLVVSVVVNVVSVVSNCSSVPQDDPPPVDDPDCPSVVVVLVVQVVSLVSSLVRYDPVCVVLSVVQVPDPPRDGNVVSSVSVNVVVVVVVVVVVPPDVVPPPPDDPDDDDPDDDDQFPQAEPPPRDGRDYVVPDCVVVPDDPPDDDDDDD

Organism: Juglans regia (NCBI:txid51240)